Protein AF-A0A6A4GLS2-F1 (afdb_monomer_lite)

Foldseek 3Di:
DQQPDPLAQFDDDPPDPGHQAWDDDFPFIDGGGDPSHDPVSVVVVVVVVVVVPPPDDDLVQLVCCQVQCDNDPPDDHDDPVDDRDHAQAFDDGPNDTDHHPHDRCVSCVVVVVVVVVVLVVCCVVDVPCVVVCVVPVDDPDPDPDDDPDPVVPDPVQSVPDDPVPPDRDPVVVPDDDPDDPDPPDDPPDDD

pLDDT: mean 70.7, std 22.9, range [24.56, 96.69]

Radius of gyration: 25.76 Å; chains: 1; bounding box: 64×42×75 Å

Organism: NCBI:txid1447944

Secondary structure (DSSP, 8-state):
--TT-TT---B--TT-SS-B-EEEETTEEEE---TT--HHHHHHHHHHHHHHTS-SS-HHHHHHHHHH--SSTTSPPPPTTS--PPTT--EEETTEEE-TT--SSTTTHHHHHHHHHHHHHHHHHS--HHHHHHHS--------S---S-GGGS-HHHHH--GGG----HHHHS-----------------

Sequence (191 aa):
MLRSSPKLHGFDIPGVPEKVIASLFADDTSVYLSEQDKYTDLTDVLETWCKASMPLGEKEYRDRLVLTRKLNPDDEPIPMTIQINPDGTTTRILGARIGNNADAVEPWLPIIERIETILEQCTDQYPTMEYLTTANGMPTINTTGNKTDQESRVNTFIQTWRPRTHKLPPKLSNSKCLYGITLVQTLLNGR

Structure (mmCIF, N/CA/C/O backbone):
data_AF-A0A6A4GLS2-F1
#
_entry.id   AF-A0A6A4GLS2-F1
#
loop_
_atom_site.group_PDB
_atom_site.id
_atom_site.type_symbol
_atom_site.label_atom_id
_atom_site.label_alt_id
_atom_site.label_comp_id
_atom_site.label_asym_id
_atom_site.label_entity_id
_atom_site.label_seq_id
_atom_site.pdbx_PDB_ins_code
_atom_site.Cartn_x
_atom_site.Cartn_y
_atom_site.Cartn_z
_atom_site.occupancy
_atom_site.B_iso_or_equiv
_atom_site.auth_seq_id
_atom_site.auth_comp_id
_atom_site.auth_asym_id
_atom_site.auth_atom_id
_atom_site.pdbx_PDB_model_num
ATOM 1 N N . MET A 1 1 ? -13.896 -5.072 -1.668 1.00 78.38 1 MET A N 1
ATOM 2 C CA . MET A 1 1 ? -14.318 -3.691 -2.000 1.00 78.38 1 MET A CA 1
ATOM 3 C C . MET A 1 1 ? -14.589 -3.520 -3.491 1.00 78.38 1 MET A C 1
ATOM 5 O O . MET A 1 1 ? -15.751 -3.383 -3.829 1.00 78.38 1 MET A O 1
ATOM 9 N N . LEU A 1 2 ? -13.591 -3.634 -4.382 1.00 84.44 2 LEU A N 1
ATOM 10 C CA . LEU A 1 2 ? -13.807 -3.540 -5.842 1.00 84.44 2 LEU A CA 1
ATOM 11 C C . LEU A 1 2 ? -14.730 -4.645 -6.390 1.00 84.44 2 LEU A C 1
ATOM 13 O O . LEU A 1 2 ? -15.773 -4.346 -6.955 1.00 84.44 2 LEU A O 1
ATOM 17 N N . ARG A 1 3 ? -14.406 -5.924 -6.139 1.00 85.38 3 ARG A N 1
ATOM 18 C CA . ARG A 1 3 ? -15.200 -7.081 -6.616 1.00 85.38 3 ARG A CA 1
ATOM 19 C C . ARG A 1 3 ? -16.617 -7.164 -6.030 1.00 85.38 3 ARG A C 1
ATOM 21 O O . ARG A 1 3 ? -17.504 -7.761 -6.626 1.00 85.38 3 ARG A O 1
ATOM 28 N N . SER A 1 4 ? -16.813 -6.559 -4.862 1.00 85.38 4 SER A N 1
ATOM 29 C CA . SER A 1 4 ? -18.083 -6.536 -4.126 1.00 85.38 4 SER A CA 1
ATOM 30 C C . SER A 1 4 ? -18.888 -5.260 -4.384 1.00 85.38 4 SER A C 1
ATOM 32 O O . SER A 1 4 ? -19.958 -5.102 -3.805 1.00 85.38 4 SER A O 1
ATOM 34 N N . SER A 1 5 ? -18.369 -4.327 -5.191 1.00 87.06 5 SER A N 1
ATOM 35 C CA . SER A 1 5 ? -19.063 -3.077 -5.481 1.00 87.06 5 SER A CA 1
ATOM 36 C C . SER A 1 5 ? -20.291 -3.370 -6.349 1.00 87.06 5 SER A C 1
ATOM 38 O O . SER A 1 5 ? -20.134 -3.933 -7.435 1.00 87.06 5 SER A O 1
ATOM 40 N N . PRO A 1 6 ? -21.507 -2.983 -5.924 1.00 88.38 6 PRO A N 1
ATOM 41 C CA . PRO A 1 6 ? -22.705 -3.148 -6.745 1.00 88.38 6 PRO A CA 1
ATOM 42 C C . PRO A 1 6 ? -22.720 -2.189 -7.943 1.00 88.38 6 PRO A C 1
ATOM 44 O O . PRO A 1 6 ? -23.490 -2.388 -8.872 1.00 88.38 6 PRO A O 1
ATOM 47 N N . LYS A 1 7 ? -21.871 -1.152 -7.922 1.00 89.62 7 LYS A N 1
ATOM 48 C CA . LYS A 1 7 ? -21.748 -0.156 -8.991 1.00 89.62 7 LYS A CA 1
ATOM 49 C C . LYS A 1 7 ? -20.838 -0.607 -10.140 1.00 89.62 7 LYS A C 1
ATOM 51 O O . LYS A 1 7 ? -20.812 0.063 -11.163 1.00 89.62 7 LYS A O 1
ATOM 56 N N . LEU A 1 8 ? -20.068 -1.686 -9.947 1.00 92.00 8 LEU A N 1
ATOM 57 C CA . LEU A 1 8 ? -19.117 -2.203 -10.932 1.00 92.00 8 LEU A CA 1
ATOM 58 C C . LEU A 1 8 ? -19.547 -3.594 -11.421 1.00 92.00 8 LEU A C 1
ATOM 60 O O . LEU A 1 8 ? -19.671 -4.549 -10.640 1.00 92.00 8 LEU A O 1
ATOM 64 N N . HIS A 1 9 ? -19.750 -3.701 -12.726 1.00 90.12 9 HIS A N 1
ATOM 65 C CA . HIS A 1 9 ? -20.159 -4.907 -13.433 1.00 90.12 9 HIS A CA 1
ATOM 66 C C . HIS A 1 9 ? -18.941 -5.735 -13.849 1.00 90.12 9 HIS A C 1
ATOM 68 O O . HIS A 1 9 ? -18.920 -6.929 -13.577 1.00 90.12 9 HIS A O 1
ATOM 74 N N . GLY A 1 10 ? -17.893 -5.117 -14.401 1.00 90.38 10 GLY A N 1
ATOM 75 C CA . GLY A 1 10 ? -16.727 -5.841 -14.921 1.00 90.38 10 GLY A CA 1
ATOM 76 C C . GLY A 1 10 ? -17.077 -6.765 -16.093 1.00 90.38 10 GLY A C 1
ATOM 77 O O . GLY A 1 10 ? -18.101 -6.588 -16.744 1.00 90.38 10 GLY A O 1
ATOM 78 N N . PHE A 1 11 ? -16.227 -7.753 -16.385 1.00 90.62 11 PHE A N 1
ATOM 79 C CA . PHE A 1 11 ? -16.474 -8.696 -17.483 1.00 90.62 11 PHE A CA 1
ATOM 80 C C . PHE A 1 11 ? -17.061 -10.024 -17.013 1.00 90.62 11 PHE A C 1
ATOM 82 O O . PHE A 1 11 ? -16.510 -10.673 -16.121 1.00 90.62 11 PHE A O 1
ATOM 89 N N . ASP A 1 12 ? -18.098 -10.474 -17.717 1.00 89.31 12 ASP A N 1
ATOM 90 C CA . ASP A 1 12 ? -18.581 -11.851 -17.664 1.00 89.31 12 ASP A CA 1
ATOM 91 C C . ASP A 1 12 ? -17.876 -12.685 -18.737 1.00 89.31 12 ASP A C 1
ATOM 93 O O . ASP A 1 12 ? -18.017 -12.450 -19.939 1.00 89.31 12 ASP A O 1
ATOM 97 N N . ILE A 1 13 ? -17.092 -13.669 -18.295 1.00 88.06 13 ILE A N 1
ATOM 98 C CA . ILE 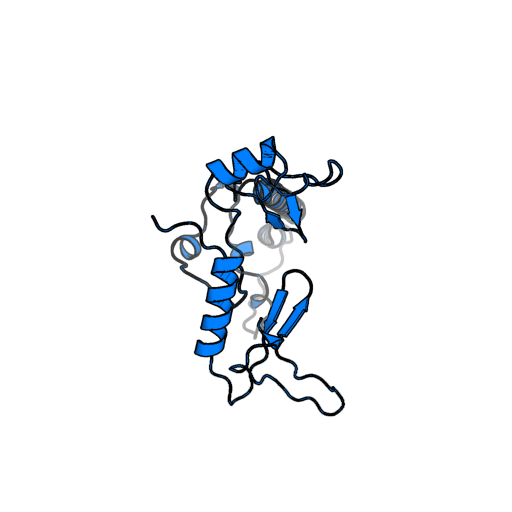A 1 13 ? -16.359 -14.576 -19.181 1.00 88.06 13 ILE A CA 1
ATOM 99 C C . ILE A 1 13 ? -17.058 -15.940 -19.155 1.00 88.06 13 ILE A C 1
ATOM 101 O O . ILE A 1 13 ? -17.155 -16.546 -18.085 1.00 88.06 13 ILE A O 1
ATOM 105 N N . PRO A 1 14 ? -17.519 -16.473 -20.303 1.00 92.62 14 PRO A N 1
ATOM 106 C CA . PRO A 1 14 ? -18.139 -17.791 -20.355 1.00 92.62 14 PRO A CA 1
ATOM 107 C C . PRO A 1 14 ? -17.245 -18.877 -19.741 1.00 92.62 14 PRO A C 1
ATOM 109 O O . PRO A 1 14 ? -16.075 -19.008 -20.094 1.00 92.62 14 PRO A O 1
ATOM 112 N N . GLY A 1 15 ? -17.806 -19.669 -18.824 1.00 90.69 15 GLY A N 1
ATOM 113 C CA . GLY A 1 15 ? -17.081 -20.726 -18.110 1.00 90.69 15 GLY A CA 1
ATOM 114 C C . GLY A 1 15 ? -16.340 -20.264 -16.851 1.00 90.69 15 GLY A C 1
ATOM 115 O O . GLY A 1 15 ? -15.846 -21.112 -16.109 1.00 90.69 15 GLY A O 1
ATOM 116 N N . VAL A 1 16 ? -16.306 -18.959 -16.563 1.00 87.44 16 VAL A N 1
ATOM 117 C CA . VAL A 1 16 ? -15.823 -18.420 -15.287 1.00 87.44 16 VAL A CA 1
ATOM 118 C C . VAL A 1 16 ? -17.040 -18.046 -14.432 1.00 87.44 16 VAL A C 1
ATOM 120 O O . VAL A 1 16 ? -17.859 -17.243 -14.868 1.00 87.44 16 VAL A O 1
ATOM 123 N N . PRO A 1 17 ? -17.203 -18.626 -13.229 1.00 83.56 17 PRO A N 1
ATOM 124 C CA . PRO A 1 17 ? -18.396 -18.403 -12.409 1.00 83.56 17 PRO A CA 1
ATOM 125 C C . PRO A 1 17 ? -18.450 -17.006 -11.777 1.00 83.56 17 PRO A C 1
ATOM 127 O O . PRO A 1 17 ? -19.519 -16.555 -11.376 1.00 83.56 17 PRO A O 1
ATOM 130 N N . GLU A 1 18 ? -17.307 -16.328 -11.667 1.00 85.44 18 GLU A N 1
ATOM 131 C CA . GLU A 1 18 ? -17.204 -14.993 -11.088 1.00 85.44 18 GLU A CA 1
ATOM 132 C C . GLU A 1 18 ? -16.876 -13.950 -12.154 1.00 85.44 18 GLU A C 1
ATOM 134 O O . GLU A 1 18 ? -15.972 -14.134 -12.972 1.00 85.44 18 GLU A O 1
ATOM 139 N N . LYS A 1 19 ? -17.557 -12.806 -12.071 1.00 87.44 19 LYS A N 1
ATOM 140 C CA . LYS A 1 19 ? -17.236 -11.617 -12.858 1.00 87.44 19 LYS A CA 1
ATOM 141 C C . LYS A 1 19 ? -15.806 -11.138 -12.599 1.00 87.44 19 LYS A C 1
ATOM 143 O O . LYS A 1 19 ? -15.354 -11.014 -11.454 1.00 87.44 19 LYS A O 1
ATOM 148 N N . VAL A 1 20 ? -15.095 -10.800 -13.669 1.00 89.06 20 VAL A N 1
ATOM 149 C CA . VAL A 1 20 ? -13.730 -10.277 -13.604 1.00 89.06 20 VAL A CA 1
ATOM 150 C C . VAL A 1 20 ? -13.783 -8.757 -13.512 1.00 89.06 20 VAL A C 1
ATOM 152 O O . VAL A 1 20 ? -13.995 -8.067 -14.503 1.00 89.06 20 VAL A O 1
ATOM 155 N N . ILE A 1 21 ? -13.580 -8.234 -12.301 1.00 90.19 21 ILE A N 1
ATOM 156 C CA . ILE A 1 21 ? -13.533 -6.783 -12.036 1.00 90.19 21 ILE A CA 1
ATOM 157 C C . ILE A 1 21 ? -12.101 -6.301 -11.816 1.00 90.19 21 ILE A C 1
ATOM 159 O O . ILE A 1 21 ? -11.729 -5.224 -12.265 1.00 90.19 21 ILE A O 1
ATOM 163 N N . ALA A 1 22 ? -11.280 -7.071 -11.104 1.00 90.69 22 ALA A N 1
ATOM 164 C CA . ALA A 1 22 ? -9.910 -6.673 -10.804 1.00 90.69 22 ALA A CA 1
ATOM 165 C C . ALA A 1 22 ? -8.983 -7.884 -10.761 1.00 90.69 22 ALA A C 1
ATOM 167 O O . ALA A 1 22 ? -9.327 -8.895 -10.143 1.00 90.69 22 ALA A O 1
ATOM 168 N N . SER A 1 23 ? -7.803 -7.761 -11.358 1.00 86.25 23 SER A N 1
ATOM 169 C CA . SER A 1 23 ? -6.692 -8.700 -11.210 1.00 86.25 23 SER A CA 1
ATOM 170 C C . SER A 1 23 ? -5.592 -8.022 -10.407 1.00 86.25 23 SER A C 1
ATOM 172 O O . SER A 1 23 ? -5.186 -6.909 -10.738 1.00 86.25 23 SER A O 1
ATOM 174 N N . LEU A 1 24 ? -5.154 -8.677 -9.334 1.00 84.75 24 LEU A N 1
ATOM 175 C CA . LEU A 1 24 ? -4.065 -8.199 -8.495 1.00 84.75 24 LEU A CA 1
ATOM 176 C C . LEU A 1 24 ? -2.871 -9.115 -8.721 1.00 84.75 24 LEU A C 1
ATOM 178 O O . LEU A 1 24 ? -2.976 -10.326 -8.514 1.00 84.75 24 LEU A O 1
ATOM 182 N N . PHE A 1 25 ? -1.752 -8.538 -9.135 1.00 79.88 25 PHE A N 1
ATOM 183 C CA . PHE A 1 25 ? -0.486 -9.236 -9.246 1.00 79.88 25 PHE A CA 1
ATOM 184 C C . PHE A 1 25 ? 0.593 -8.403 -8.564 1.00 79.88 25 PHE A C 1
ATOM 186 O O . PHE A 1 25 ? 0.964 -7.348 -9.059 1.00 79.88 25 PHE A O 1
ATOM 193 N N . ALA A 1 26 ? 1.092 -8.891 -7.426 1.00 78.75 26 ALA A N 1
ATOM 194 C CA . ALA A 1 26 ? 2.031 -8.151 -6.585 1.00 78.75 26 ALA A CA 1
ATOM 195 C C . ALA A 1 26 ? 1.483 -6.754 -6.208 1.00 78.75 26 ALA A C 1
ATOM 197 O O . ALA A 1 26 ? 0.462 -6.671 -5.524 1.00 78.75 26 ALA A O 1
ATOM 198 N N . ASP A 1 27 ? 2.168 -5.689 -6.616 1.00 74.31 27 ASP A N 1
ATOM 199 C CA . ASP A 1 27 ? 1.792 -4.283 -6.452 1.00 74.31 27 ASP A CA 1
ATOM 200 C C . ASP A 1 27 ? 0.904 -3.749 -7.588 1.00 74.31 27 ASP A C 1
ATOM 202 O O . ASP A 1 27 ? 0.202 -2.751 -7.408 1.00 74.31 27 ASP A O 1
ATOM 206 N N . ASP A 1 28 ? 0.853 -4.445 -8.723 1.00 77.62 28 ASP A N 1
ATOM 207 C CA . ASP A 1 28 ? 0.034 -4.056 -9.860 1.00 77.62 28 ASP A CA 1
ATOM 208 C C . ASP A 1 28 ? -1.418 -4.507 -9.674 1.00 77.62 28 ASP A C 1
ATOM 210 O O . ASP A 1 28 ? -1.740 -5.686 -9.495 1.00 77.62 28 ASP A O 1
ATOM 214 N N . THR A 1 29 ? -2.337 -3.548 -9.773 1.00 84.88 29 THR A N 1
ATOM 215 C CA . THR A 1 29 ? -3.775 -3.820 -9.830 1.00 84.88 29 THR A CA 1
ATOM 216 C C . THR A 1 29 ? -4.319 -3.380 -11.179 1.00 84.88 29 THR A C 1
ATOM 218 O O . THR A 1 29 ? -4.336 -2.196 -11.504 1.00 84.88 29 THR A O 1
ATOM 221 N N . SER A 1 30 ? -4.806 -4.341 -11.959 1.00 89.88 30 SER A N 1
ATOM 222 C CA . SER A 1 30 ? -5.562 -4.083 -13.185 1.00 89.88 30 SER A CA 1
ATOM 223 C C . SER A 1 30 ? -7.054 -4.126 -12.880 1.00 89.88 30 SER A C 1
ATOM 225 O O . SER A 1 30 ? -7.532 -5.095 -12.290 1.00 89.88 30 SER A O 1
ATOM 227 N N . VAL A 1 31 ? -7.795 -3.097 -13.289 1.00 91.88 31 VAL A N 1
ATOM 228 C CA . VAL A 1 31 ? -9.259 -3.049 -13.176 1.00 91.88 31 VAL A CA 1
ATOM 229 C C . VAL A 1 31 ? -9.868 -3.179 -14.564 1.00 91.88 31 VAL A C 1
ATOM 231 O O . VAL A 1 31 ? -9.440 -2.515 -15.505 1.00 91.88 31 VAL A O 1
ATOM 234 N N . TYR A 1 32 ? -10.875 -4.032 -14.674 1.00 91.75 32 TYR A N 1
ATOM 235 C CA . TYR A 1 32 ? -11.607 -4.300 -15.897 1.00 91.75 32 TYR A CA 1
ATOM 236 C C . TYR A 1 32 ? -13.006 -3.703 -15.776 1.00 91.75 32 TYR A C 1
ATOM 238 O O . TYR A 1 32 ? -13.741 -4.027 -14.844 1.00 91.75 32 TYR A O 1
ATOM 246 N N . LEU A 1 33 ? -13.348 -2.815 -16.706 1.00 92.06 33 LEU A N 1
ATOM 247 C CA . LEU A 1 33 ? -14.628 -2.118 -16.750 1.00 92.06 33 LEU A CA 1
ATOM 248 C C . LEU A 1 33 ? -15.410 -2.579 -17.978 1.00 92.06 33 LEU A C 1
ATOM 250 O O . LEU A 1 33 ? -14.856 -2.643 -19.077 1.00 92.06 33 LEU A O 1
ATOM 254 N N . SER A 1 34 ? -16.688 -2.886 -17.780 1.00 93.31 34 SER A N 1
ATOM 255 C CA . SER A 1 34 ? -17.637 -3.066 -18.879 1.00 93.31 34 SER A CA 1
ATOM 256 C C . SER A 1 34 ? -17.997 -1.723 -19.515 1.00 93.31 34 SER A C 1
ATOM 258 O O . SER A 1 34 ? -17.712 -0.657 -18.969 1.00 93.31 34 SER A O 1
ATOM 260 N N . GLU A 1 35 ? -18.691 -1.762 -20.650 1.00 92.69 35 GLU A N 1
ATOM 261 C CA . GLU A 1 35 ? -19.252 -0.554 -21.267 1.00 92.69 35 GLU A CA 1
ATOM 262 C C . GLU A 1 35 ? -20.343 0.112 -20.402 1.00 92.69 35 GLU A C 1
ATOM 264 O O . GLU A 1 35 ? -20.610 1.303 -20.555 1.00 92.69 35 GLU A O 1
ATOM 269 N N . GLN A 1 36 ? -20.971 -0.639 -19.489 1.00 91.06 36 GLN A N 1
ATOM 270 C CA . GLN A 1 36 ? -21.973 -0.129 -18.550 1.00 91.06 36 GLN A CA 1
ATOM 271 C C . GLN A 1 36 ? -21.343 0.548 -17.328 1.00 91.06 36 GLN A C 1
ATOM 273 O O . GLN A 1 36 ? -22.027 1.281 -16.607 1.00 91.06 36 GLN A O 1
ATOM 278 N N . ASP A 1 37 ? -20.056 0.307 -17.077 1.00 93.00 37 ASP A N 1
ATOM 279 C CA . ASP A 1 37 ? -19.369 0.844 -15.915 1.00 93.00 37 ASP A CA 1
ATOM 280 C C . ASP A 1 37 ? -18.942 2.290 -16.131 1.00 93.00 37 ASP A C 1
ATOM 282 O O . ASP A 1 37 ? -18.407 2.686 -17.168 1.00 93.00 37 ASP A O 1
ATOM 286 N N . LYS A 1 38 ? -19.137 3.100 -15.091 1.00 94.25 38 LYS A N 1
ATOM 287 C CA . LYS A 1 38 ? -18.694 4.489 -15.085 1.00 94.25 38 LYS A CA 1
ATOM 288 C C . LYS A 1 38 ? -17.354 4.593 -14.391 1.00 94.25 38 LYS A C 1
ATOM 290 O O . LYS A 1 38 ? -17.176 4.131 -13.265 1.00 94.25 38 LYS A O 1
ATOM 295 N N . TYR A 1 39 ? -16.440 5.315 -15.025 1.00 93.25 39 TYR A N 1
ATOM 296 C CA . TYR A 1 39 ? -15.146 5.626 -14.430 1.00 93.25 39 TYR A CA 1
ATOM 297 C C . TYR A 1 39 ? -15.278 6.332 -13.069 1.00 93.25 39 TYR A C 1
ATOM 299 O O . TYR A 1 39 ? -14.515 6.045 -12.153 1.00 93.25 39 TYR A O 1
ATOM 307 N N . THR A 1 40 ? -16.292 7.187 -12.903 1.00 95.75 40 THR A N 1
ATOM 308 C CA . THR A 1 40 ? -16.559 7.890 -11.638 1.00 95.75 40 THR A CA 1
ATOM 309 C C . THR A 1 40 ? -16.884 6.938 -10.487 1.00 95.75 40 THR A C 1
ATOM 311 O O . THR A 1 40 ? -16.417 7.132 -9.369 1.00 95.75 40 THR A O 1
ATOM 314 N N . ASP A 1 41 ? -17.642 5.872 -10.754 1.00 94.25 41 ASP A N 1
ATOM 315 C CA . ASP A 1 41 ? -17.978 4.884 -9.729 1.00 94.25 41 ASP A CA 1
ATOM 316 C C . ASP A 1 41 ? -16.747 4.065 -9.315 1.00 94.25 41 ASP A C 1
ATOM 318 O O . ASP A 1 41 ? -16.618 3.692 -8.148 1.00 94.25 41 ASP A O 1
ATOM 322 N N . LEU A 1 42 ? -15.812 3.825 -10.242 1.00 92.19 42 LEU A N 1
ATOM 323 C CA . LEU A 1 42 ? -14.515 3.240 -9.910 1.00 92.19 42 LEU A CA 1
ATOM 324 C C . LEU A 1 42 ? -13.706 4.179 -9.008 1.00 92.19 42 LEU A C 1
ATOM 326 O O . LEU A 1 42 ? -13.205 3.739 -7.972 1.00 92.19 42 LEU A O 1
ATOM 330 N N . THR A 1 43 ? -13.582 5.456 -9.374 1.00 93.12 43 THR A N 1
ATOM 331 C CA . THR A 1 43 ? -12.807 6.422 -8.584 1.00 93.12 43 THR A CA 1
ATOM 332 C C . THR A 1 43 ? -13.372 6.607 -7.180 1.00 93.12 43 THR A C 1
ATOM 334 O O . THR A 1 43 ? -12.588 6.626 -6.241 1.00 93.12 43 THR A O 1
ATOM 337 N N . ASP A 1 44 ? -14.695 6.617 -6.992 1.00 92.94 44 ASP A N 1
ATOM 338 C CA . ASP A 1 44 ? -15.318 6.704 -5.660 1.00 92.94 44 ASP A CA 1
ATOM 339 C C . ASP A 1 44 ? -14.902 5.540 -4.744 1.00 92.94 44 ASP A C 1
ATOM 341 O O . ASP A 1 44 ? -14.602 5.711 -3.553 1.00 92.94 44 ASP A O 1
ATOM 345 N N . VAL A 1 45 ? -14.888 4.325 -5.305 1.00 91.25 45 VAL A N 1
ATOM 346 C CA . VAL A 1 45 ? -14.470 3.119 -4.583 1.00 91.25 45 VAL A CA 1
ATOM 347 C C . VAL A 1 45 ? -12.985 3.210 -4.248 1.00 91.25 45 VAL A C 1
ATOM 349 O O . VAL A 1 45 ? -12.604 2.937 -3.109 1.00 91.25 45 VAL A O 1
ATOM 352 N N . LEU A 1 46 ? -12.149 3.621 -5.204 1.00 90.19 46 LEU A N 1
ATOM 353 C CA . LEU A 1 46 ? -10.715 3.776 -4.975 1.00 90.19 46 LEU A CA 1
ATOM 354 C C . LEU A 1 46 ? -10.436 4.851 -3.926 1.00 90.19 46 LEU A C 1
ATOM 356 O O . LEU A 1 46 ? -9.717 4.570 -2.982 1.00 90.19 46 LEU A O 1
ATOM 360 N N . GLU A 1 47 ? -11.058 6.026 -3.991 1.00 88.25 47 GLU A N 1
ATOM 361 C CA . GLU A 1 47 ? -10.874 7.087 -2.996 1.00 88.25 47 GLU A CA 1
ATOM 362 C C . GLU A 1 47 ? -11.245 6.644 -1.580 1.00 88.25 47 GLU A C 1
ATOM 364 O O . GLU A 1 47 ? -10.554 6.975 -0.615 1.00 88.25 47 GLU A O 1
ATOM 369 N N . THR A 1 48 ? -12.333 5.887 -1.444 1.00 87.06 48 THR A N 1
ATOM 370 C CA . THR A 1 48 ? -12.745 5.328 -0.152 1.00 87.06 48 THR A CA 1
ATOM 371 C C . THR A 1 48 ? -11.690 4.360 0.379 1.00 87.06 48 THR A C 1
ATOM 373 O O . THR A 1 48 ? -11.339 4.405 1.558 1.00 87.06 48 THR A O 1
ATOM 376 N N . TRP A 1 49 ? -11.148 3.515 -0.497 1.00 84.88 49 TRP A N 1
ATOM 377 C CA . TRP A 1 49 ? -10.093 2.576 -0.141 1.00 84.88 49 TRP A CA 1
ATOM 378 C C . TRP A 1 49 ? -8.805 3.312 0.232 1.00 84.88 49 TRP A C 1
ATOM 380 O O . TRP A 1 49 ? -8.240 3.036 1.282 1.00 84.88 49 TRP A O 1
ATOM 390 N N . CYS A 1 50 ? -8.417 4.316 -0.554 1.00 81.88 50 CYS A N 1
ATOM 391 C CA . CYS A 1 50 ? -7.257 5.166 -0.319 1.00 81.88 50 CYS A CA 1
ATOM 392 C C . CYS A 1 50 ? -7.311 5.843 1.049 1.00 81.88 50 CYS A C 1
A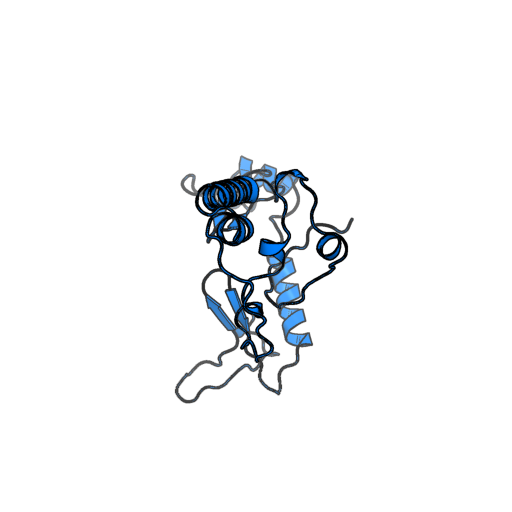TOM 394 O O . CYS A 1 50 ? -6.305 5.886 1.749 1.00 81.88 50 CYS A O 1
ATOM 396 N N . LYS A 1 51 ? -8.483 6.355 1.443 1.00 81.06 51 LYS A N 1
ATOM 397 C CA . LYS A 1 51 ? -8.698 6.953 2.769 1.00 81.06 51 LYS A CA 1
ATOM 398 C C . LYS A 1 51 ? -8.532 5.921 3.885 1.00 81.06 51 LYS A C 1
ATOM 400 O O . LYS A 1 51 ? -7.938 6.232 4.910 1.00 81.06 51 LYS A O 1
ATOM 405 N N . ALA A 1 52 ? -9.022 4.698 3.682 1.00 76.31 52 ALA A N 1
ATOM 406 C CA . ALA A 1 52 ? -8.867 3.609 4.644 1.00 76.31 52 ALA A CA 1
ATOM 407 C C . ALA A 1 52 ? -7.432 3.051 4.703 1.00 76.31 52 ALA A C 1
ATOM 409 O O . ALA A 1 52 ? -7.024 2.529 5.736 1.00 76.31 52 ALA A O 1
ATOM 410 N N . SER A 1 53 ? -6.668 3.159 3.613 1.00 71.44 53 SER A N 1
ATOM 411 C CA . SER A 1 53 ? -5.284 2.690 3.506 1.00 71.44 53 SER A CA 1
ATOM 412 C C . SER A 1 53 ? -4.244 3.763 3.843 1.00 71.44 53 SER A C 1
ATOM 414 O O . SER A 1 53 ? -3.050 3.527 3.655 1.00 71.44 53 SER A O 1
ATOM 416 N N . MET A 1 54 ? -4.667 4.951 4.292 1.00 68.06 54 MET A N 1
ATOM 417 C CA . MET A 1 54 ? -3.750 5.990 4.759 1.00 68.06 54 MET A CA 1
ATOM 418 C C . MET A 1 54 ? -2.927 5.494 5.962 1.00 68.06 54 MET A C 1
ATOM 420 O O . MET A 1 54 ? -3.404 4.659 6.735 1.00 68.06 54 MET A O 1
ATOM 424 N N . PRO A 1 55 ? -1.687 5.993 6.126 1.00 65.31 55 PRO A N 1
ATOM 425 C CA . PRO A 1 55 ? -0.794 5.579 7.203 1.00 65.31 55 PRO A CA 1
ATOM 426 C C . PRO A 1 55 ? -1.446 5.686 8.585 1.00 65.31 55 PRO A C 1
ATOM 428 O O . PRO A 1 55 ? -2.287 6.552 8.819 1.00 65.31 55 PRO A O 1
ATOM 431 N N . LEU A 1 56 ? -1.039 4.786 9.489 1.00 68.25 56 LEU A N 1
ATOM 432 C CA . LEU A 1 56 ? -1.579 4.608 10.843 1.00 68.25 56 LEU A CA 1
ATOM 433 C C . LEU A 1 56 ? -1.692 5.947 11.597 1.00 68.25 56 LEU A C 1
ATOM 435 O O . LEU A 1 56 ? -0.724 6.398 12.201 1.00 68.25 56 LEU A O 1
ATOM 439 N N . GLY A 1 57 ? -2.878 6.557 11.571 1.00 77.75 57 GLY A N 1
ATOM 440 C CA . GLY A 1 57 ? -3.325 7.634 12.462 1.00 77.75 57 GLY A CA 1
ATOM 441 C C . GLY A 1 57 ? -2.380 8.828 12.654 1.00 77.75 57 GLY A C 1
ATOM 442 O O . GLY A 1 57 ? -1.551 9.163 11.811 1.00 77.75 57 GLY A O 1
ATOM 443 N N . GLU A 1 58 ? -2.535 9.500 13.792 1.00 87.75 58 GLU A N 1
ATOM 444 C CA . GLU A 1 58 ? -1.655 10.581 14.249 1.00 87.75 58 GLU A CA 1
ATOM 445 C C . GLU A 1 58 ? -0.352 10.025 14.848 1.00 87.75 58 GLU A C 1
ATOM 447 O O . GLU A 1 58 ? -0.250 8.835 15.168 1.00 87.75 58 GLU A O 1
ATOM 452 N N . LYS A 1 59 ? 0.667 10.878 15.007 1.00 89.88 59 LYS A N 1
ATOM 453 C CA . LYS A 1 59 ? 1.984 10.456 15.510 1.00 89.88 59 LYS A CA 1
ATOM 454 C C . LYS A 1 59 ? 1.879 9.849 16.911 1.00 89.88 59 LYS A C 1
ATOM 456 O O . LYS A 1 59 ? 2.493 8.825 17.188 1.00 89.88 59 LYS A O 1
ATOM 461 N N . GLU A 1 60 ? 1.039 10.426 17.756 1.00 91.00 60 GLU A N 1
ATOM 462 C CA . GLU A 1 60 ? 0.774 10.007 19.129 1.00 91.00 60 GLU A CA 1
ATOM 463 C C . GLU A 1 60 ? 0.220 8.578 19.177 1.00 91.00 60 GLU A C 1
ATOM 465 O O . GLU A 1 60 ? 0.613 7.772 20.023 1.00 91.00 60 GLU A O 1
ATOM 470 N N . TYR A 1 61 ? -0.661 8.235 18.231 1.00 91.94 61 TYR A N 1
ATOM 471 C CA . TYR A 1 61 ? -1.188 6.880 18.104 1.00 91.94 61 TYR A CA 1
ATOM 472 C C . TYR A 1 61 ? -0.081 5.890 17.732 1.00 91.94 61 TYR A C 1
ATOM 474 O O . TYR A 1 61 ? -0.009 4.811 18.324 1.00 91.94 61 TYR A O 1
ATOM 482 N N . ARG A 1 62 ? 0.795 6.251 16.786 1.00 92.12 62 ARG A N 1
ATOM 483 C CA . ARG A 1 62 ? 1.913 5.395 16.359 1.00 92.12 62 ARG A CA 1
ATOM 484 C C . ARG A 1 62 ? 2.947 5.208 17.457 1.00 92.12 62 ARG A C 1
ATOM 486 O O . ARG A 1 62 ? 3.354 4.078 17.703 1.00 92.12 62 ARG A O 1
ATOM 493 N N . ASP A 1 63 ? 3.313 6.278 18.156 1.00 92.75 63 ASP A N 1
ATOM 494 C CA . ASP A 1 63 ? 4.233 6.223 19.293 1.00 92.75 63 ASP A CA 1
ATOM 495 C C . ASP A 1 63 ? 3.668 5.306 20.391 1.00 92.75 63 ASP A C 1
ATOM 497 O O . ASP A 1 63 ? 4.365 4.426 20.902 1.00 92.75 63 ASP A O 1
ATOM 501 N N . ARG A 1 64 ? 2.367 5.442 20.695 1.00 94.75 64 ARG A N 1
ATOM 502 C CA . ARG A 1 64 ? 1.665 4.548 21.623 1.00 94.75 64 ARG A CA 1
ATOM 503 C C . ARG A 1 64 ? 1.686 3.107 21.127 1.00 94.75 64 ARG A C 1
ATOM 505 O O . ARG A 1 64 ? 1.983 2.226 21.920 1.00 94.75 64 ARG A O 1
ATOM 512 N N . LEU A 1 65 ? 1.388 2.856 19.853 1.00 93.94 65 LEU A N 1
ATOM 513 C CA . LEU A 1 65 ? 1.387 1.512 19.271 1.00 93.94 65 LEU A CA 1
ATOM 514 C C . LEU A 1 65 ? 2.775 0.866 19.337 1.00 93.94 65 LEU A C 1
ATOM 516 O O . LEU A 1 65 ? 2.872 -0.312 19.653 1.00 93.94 65 LEU A O 1
ATOM 520 N N . VAL A 1 66 ? 3.849 1.609 19.073 1.00 94.12 66 VAL A N 1
ATOM 521 C CA . VAL A 1 66 ? 5.221 1.092 19.196 1.00 94.12 66 VAL A CA 1
ATOM 522 C C . VAL A 1 66 ? 5.530 0.728 20.650 1.00 94.12 66 VAL A C 1
ATOM 524 O O . VAL A 1 66 ? 6.112 -0.326 20.904 1.00 94.12 66 VAL A O 1
ATOM 527 N N . LEU A 1 67 ? 5.101 1.563 21.600 1.00 94.88 67 LEU A N 1
ATOM 528 C CA . LEU A 1 67 ? 5.347 1.360 23.027 1.00 94.88 67 LEU A CA 1
ATOM 529 C C . LEU A 1 67 ? 4.525 0.208 23.619 1.00 94.88 67 LEU A C 1
ATOM 531 O O . LEU A 1 67 ? 5.061 -0.649 24.316 1.00 94.88 67 LEU A O 1
ATOM 535 N N . THR A 1 68 ? 3.214 0.201 23.379 1.00 95.62 68 THR A N 1
ATOM 536 C CA . THR A 1 68 ? 2.280 -0.757 23.986 1.00 95.62 68 THR A CA 1
ATOM 537 C C . THR A 1 68 ? 2.135 -2.025 23.163 1.00 95.62 68 THR A C 1
ATOM 539 O O . THR A 1 68 ? 1.695 -3.045 23.688 1.00 95.62 68 THR A O 1
ATOM 542 N N . ARG A 1 69 ? 2.473 -1.962 21.869 1.00 95.81 69 ARG A N 1
ATOM 543 C CA . ARG A 1 69 ? 2.196 -2.995 20.867 1.00 95.81 69 ARG A CA 1
ATOM 544 C C . ARG A 1 69 ? 0.712 -3.334 20.755 1.00 95.81 69 ARG A C 1
ATOM 546 O O . ARG A 1 69 ? 0.382 -4.415 20.291 1.00 95.81 69 ARG A O 1
ATOM 553 N N . LYS A 1 70 ? -0.188 -2.430 21.152 1.00 95.12 70 LYS A N 1
ATOM 554 C CA . LYS A 1 70 ? -1.641 -2.635 21.106 1.00 95.12 70 LYS A CA 1
ATOM 555 C C . LYS A 1 70 ? -2.322 -1.648 20.164 1.00 95.12 70 LYS A C 1
ATOM 557 O O . LYS A 1 70 ? -2.045 -0.449 20.221 1.00 95.12 70 LYS A O 1
ATOM 562 N N . LEU A 1 71 ? -3.252 -2.145 19.345 1.00 91.31 71 LEU A N 1
ATOM 563 C CA . LEU A 1 71 ? -4.060 -1.308 18.450 1.00 91.31 71 LEU A CA 1
ATOM 564 C C . LEU A 1 71 ? -5.071 -0.467 19.243 1.00 91.31 71 LEU A C 1
ATOM 566 O O . LEU A 1 71 ? -5.153 0.748 19.036 1.00 91.31 71 LEU A O 1
ATOM 570 N N . ASN A 1 72 ? -5.763 -1.089 20.201 1.00 92.94 72 ASN A N 1
ATOM 571 C CA . ASN A 1 72 ? -6.612 -0.433 21.197 1.00 92.94 72 ASN A CA 1
ATOM 572 C C . ASN A 1 72 ? -6.148 -0.770 22.626 1.00 92.94 72 ASN A C 1
ATOM 574 O O . ASN A 1 72 ? -5.488 -1.786 22.824 1.00 92.94 72 ASN A O 1
ATOM 578 N N . PRO A 1 73 ? -6.475 0.046 23.647 1.00 91.56 73 PRO A N 1
ATOM 579 C CA . PRO A 1 73 ? -6.039 -0.201 25.029 1.00 91.56 73 PRO A CA 1
ATOM 580 C C . PRO A 1 73 ? -6.390 -1.600 25.568 1.00 91.56 73 PRO A C 1
ATOM 582 O O . PRO A 1 73 ? -5.576 -2.216 26.267 1.00 91.56 73 PRO A O 1
ATOM 585 N N . ASP A 1 74 ? -7.561 -2.105 25.177 1.00 94.75 74 ASP A N 1
ATOM 586 C CA . ASP A 1 74 ? -8.127 -3.374 25.643 1.00 94.75 74 ASP A CA 1
ATOM 587 C C . ASP A 1 74 ? -7.698 -4.586 24.800 1.00 94.75 74 ASP A C 1
ATOM 589 O O . ASP A 1 74 ? -7.945 -5.721 25.197 1.00 94.75 74 ASP A O 1
ATOM 593 N N . ASP A 1 75 ? -7.021 -4.369 23.668 1.00 94.62 75 ASP A N 1
ATOM 594 C CA . ASP A 1 75 ? -6.578 -5.461 22.799 1.00 94.62 75 ASP A CA 1
ATOM 595 C C . ASP A 1 75 ? -5.381 -6.211 23.397 1.00 94.62 75 ASP A C 1
ATOM 597 O O . ASP A 1 75 ? -4.590 -5.670 24.184 1.00 94.62 75 ASP A O 1
ATOM 601 N N . GLU A 1 76 ? -5.200 -7.456 22.962 1.00 95.69 76 GLU A N 1
ATOM 602 C CA . GLU A 1 76 ? -3.973 -8.204 23.220 1.00 95.69 76 GLU A CA 1
ATOM 603 C C . GLU A 1 76 ? -2.778 -7.578 22.472 1.00 95.69 76 GLU A C 1
ATOM 605 O O . GLU A 1 76 ? -2.924 -7.135 21.326 1.00 95.69 76 GLU A O 1
ATOM 610 N N . PRO A 1 77 ? -1.578 -7.529 23.083 1.00 96.69 77 PRO A N 1
ATOM 611 C CA . PRO A 1 77 ? -0.389 -7.021 22.412 1.00 96.69 77 PRO A CA 1
ATOM 612 C C . PRO A 1 77 ? -0.020 -7.844 21.171 1.00 96.69 77 PRO A C 1
ATOM 614 O O . PRO A 1 77 ? -0.036 -9.075 21.182 1.00 96.69 77 PRO A O 1
ATOM 617 N N . ILE A 1 78 ? 0.418 -7.159 20.117 1.00 95.19 78 ILE A N 1
ATOM 618 C CA . ILE A 1 78 ? 0.977 -7.763 18.910 1.00 95.19 78 ILE A CA 1
ATOM 619 C C . ILE A 1 78 ? 2.207 -8.603 19.308 1.00 95.19 78 ILE A C 1
ATOM 621 O O . ILE A 1 78 ? 3.152 -8.058 19.901 1.00 95.19 78 ILE A O 1
ATOM 625 N N . PRO A 1 79 ? 2.256 -9.902 18.948 1.00 96.56 79 PRO A N 1
ATOM 626 C CA . PRO A 1 79 ? 3.354 -10.802 19.299 1.00 96.56 79 PRO A CA 1
ATOM 627 C C . PRO A 1 79 ? 4.730 -10.235 18.957 1.00 96.56 79 PRO A C 1
ATOM 629 O O . PRO A 1 79 ? 4.905 -9.643 17.895 1.00 96.56 79 PRO A O 1
ATOM 632 N N . MET A 1 80 ? 5.727 -10.448 19.823 1.00 94.00 80 MET A N 1
ATOM 633 C CA . MET A 1 80 ? 7.095 -9.922 19.640 1.00 94.00 80 MET A CA 1
ATOM 634 C C . MET A 1 80 ? 7.789 -10.412 18.361 1.00 94.00 80 MET A C 1
ATOM 636 O O . MET A 1 80 ? 8.741 -9.789 17.906 1.00 94.00 80 MET A O 1
ATOM 640 N N . THR A 1 81 ? 7.305 -11.502 17.765 1.00 95.62 81 THR A N 1
ATOM 641 C CA . THR A 1 81 ? 7.780 -12.014 16.473 1.00 95.62 81 THR A CA 1
ATOM 642 C C . THR A 1 81 ? 7.438 -11.092 15.302 1.00 95.62 81 THR A C 1
ATOM 644 O O . THR A 1 81 ? 8.079 -11.174 14.258 1.00 95.62 81 THR A O 1
ATOM 647 N N . ILE A 1 82 ? 6.447 -10.210 15.458 1.00 92.94 82 ILE A N 1
ATOM 648 C CA . ILE A 1 82 ? 6.037 -9.244 14.439 1.00 92.94 82 ILE A CA 1
ATOM 649 C C . ILE A 1 82 ? 6.757 -7.920 14.696 1.00 92.94 82 ILE A C 1
ATOM 651 O O . ILE A 1 82 ? 6.580 -7.278 15.735 1.00 92.94 82 ILE A O 1
ATOM 655 N N . GLN A 1 83 ? 7.554 -7.482 13.730 1.00 91.31 83 GLN A N 1
ATOM 656 C CA . GLN A 1 83 ? 8.232 -6.195 13.797 1.00 91.31 83 GLN A CA 1
ATOM 657 C C . GLN A 1 83 ? 7.233 -5.050 13.576 1.00 91.31 83 GLN A C 1
ATOM 659 O O . GLN A 1 83 ? 6.492 -5.043 12.595 1.00 91.31 83 GLN A O 1
ATOM 664 N N . ILE A 1 84 ? 7.234 -4.072 14.486 1.00 91.75 84 ILE A N 1
ATOM 665 C CA . ILE A 1 84 ? 6.510 -2.806 14.329 1.00 91.75 84 ILE A CA 1
ATOM 666 C C . ILE A 1 84 ? 7.562 -1.739 14.056 1.00 91.75 84 ILE A C 1
ATOM 668 O O . ILE A 1 84 ? 8.456 -1.527 14.875 1.00 91.75 84 ILE A O 1
ATOM 672 N N . ASN A 1 85 ? 7.460 -1.092 12.903 1.00 89.94 85 ASN A N 1
ATOM 673 C CA . ASN A 1 85 ? 8.397 -0.059 12.494 1.00 89.94 85 ASN A CA 1
ATOM 674 C C . ASN A 1 85 ? 7.993 1.298 13.084 1.00 89.94 85 ASN A C 1
ATOM 676 O O . ASN A 1 85 ? 6.867 1.738 12.831 1.00 89.94 85 ASN A O 1
ATOM 680 N N . PRO A 1 86 ? 8.876 1.976 13.838 1.00 90.75 86 PRO A N 1
ATOM 681 C CA . PRO A 1 86 ? 8.642 3.355 14.244 1.00 90.75 86 PRO A CA 1
ATOM 682 C C . PRO A 1 86 ? 8.745 4.314 13.049 1.00 90.75 86 PRO A C 1
ATOM 684 O O . PRO A 1 86 ? 9.286 3.974 11.992 1.00 90.75 86 PRO A O 1
ATOM 687 N N . ASP A 1 87 ? 8.254 5.537 13.231 1.00 90.12 87 ASP A N 1
ATOM 688 C CA . ASP A 1 87 ? 8.404 6.608 12.243 1.00 90.12 87 ASP A CA 1
ATOM 689 C C . ASP A 1 87 ? 9.878 6.834 11.869 1.00 90.12 87 ASP A C 1
ATOM 691 O O . ASP A 1 87 ? 10.780 6.705 12.697 1.00 90.12 87 ASP A O 1
ATOM 695 N N . GLY A 1 88 ? 10.118 7.164 10.600 1.00 88.50 88 GLY A N 1
ATOM 696 C CA . GLY A 1 88 ? 11.449 7.326 10.017 1.00 88.50 88 GLY A CA 1
ATOM 697 C C . GLY A 1 88 ? 12.100 6.017 9.569 1.00 88.50 88 GLY A C 1
ATOM 698 O O . GLY A 1 88 ? 13.117 6.054 8.883 1.00 88.50 88 GLY A O 1
ATOM 699 N N . THR A 1 89 ? 11.523 4.856 9.897 1.00 88.12 89 THR A N 1
ATOM 700 C CA . THR A 1 89 ? 12.048 3.555 9.456 1.00 88.12 89 THR A CA 1
ATOM 701 C C . THR A 1 89 ? 11.241 2.980 8.298 1.00 88.12 89 THR A C 1
ATOM 703 O O . THR A 1 89 ? 10.026 3.169 8.210 1.00 88.12 89 THR A O 1
ATOM 706 N N . THR A 1 90 ? 11.914 2.256 7.400 1.00 86.88 90 THR A N 1
ATOM 707 C CA . THR A 1 90 ? 11.280 1.594 6.251 1.00 86.88 90 THR A CA 1
ATOM 708 C C . THR A 1 90 ? 11.407 0.080 6.330 1.00 86.88 90 THR A C 1
ATOM 710 O O . THR A 1 90 ? 12.413 -0.449 6.796 1.00 86.88 90 THR A O 1
ATOM 713 N N . THR A 1 91 ? 10.402 -0.628 5.815 1.00 85.88 91 THR A N 1
ATOM 714 C CA . THR A 1 91 ? 10.501 -2.054 5.472 1.00 85.88 91 THR A CA 1
ATOM 715 C C . THR A 1 91 ? 10.338 -2.228 3.972 1.00 85.88 91 THR A C 1
ATOM 717 O O . THR A 1 91 ? 9.602 -1.490 3.316 1.00 85.88 91 THR A O 1
ATOM 720 N N . ARG A 1 92 ? 11.042 -3.218 3.417 1.00 82.19 92 ARG A N 1
ATOM 721 C CA . ARG A 1 92 ? 10.928 -3.572 2.006 1.00 82.19 92 ARG A CA 1
ATOM 722 C C . ARG A 1 92 ? 9.719 -4.476 1.774 1.00 82.19 92 ARG A C 1
ATOM 724 O O . ARG A 1 92 ? 9.659 -5.567 2.331 1.00 82.19 92 ARG A O 1
ATOM 731 N N . ILE A 1 93 ? 8.805 -4.049 0.910 1.00 79.00 93 ILE A N 1
ATOM 732 C CA . ILE A 1 93 ? 7.645 -4.823 0.462 1.00 79.00 93 ILE A CA 1
ATOM 733 C C . ILE A 1 93 ? 7.651 -4.811 -1.066 1.00 79.00 93 ILE A C 1
ATOM 735 O O . ILE A 1 93 ? 7.601 -3.748 -1.675 1.00 79.00 93 ILE A O 1
ATOM 739 N N . LEU A 1 94 ? 7.791 -5.995 -1.675 1.00 71.31 94 LEU A N 1
ATOM 740 C CA . LEU A 1 94 ? 7.759 -6.209 -3.134 1.00 71.31 94 LEU A CA 1
ATOM 741 C C . LEU A 1 94 ? 8.683 -5.282 -3.953 1.00 71.31 94 LEU A C 1
ATOM 743 O O . LEU A 1 94 ? 8.425 -4.981 -5.106 1.00 71.31 94 LEU A O 1
ATOM 747 N N . GLY A 1 95 ? 9.803 -4.851 -3.365 1.00 71.62 95 GLY A N 1
ATOM 748 C CA . GLY A 1 95 ? 10.783 -3.984 -4.026 1.00 71.62 95 GLY A CA 1
ATOM 749 C C . GLY A 1 95 ? 10.717 -2.522 -3.590 1.00 71.62 95 GLY A C 1
ATOM 750 O O . GLY A 1 95 ? 11.761 -1.873 -3.597 1.00 71.62 95 GLY A O 1
ATOM 751 N N . ALA A 1 96 ? 9.571 -2.053 -3.099 1.00 74.56 96 ALA A N 1
ATOM 752 C CA . ALA A 1 96 ? 9.411 -0.719 -2.532 1.00 74.56 96 ALA A CA 1
ATOM 753 C C . ALA A 1 96 ? 9.836 -0.679 -1.056 1.00 74.56 96 ALA A C 1
ATOM 755 O O . ALA A 1 96 ? 9.669 -1.653 -0.320 1.00 74.56 96 ALA A O 1
ATOM 756 N N . ARG A 1 97 ? 10.385 0.454 -0.608 1.00 80.50 97 ARG A N 1
ATOM 757 C CA . ARG A 1 97 ? 10.593 0.751 0.817 1.00 80.50 97 ARG A CA 1
ATOM 758 C C . ARG A 1 97 ? 9.407 1.572 1.318 1.00 80.50 97 ARG A C 1
ATOM 760 O O . ARG A 1 97 ? 9.130 2.632 0.773 1.00 80.50 97 ARG A O 1
ATOM 767 N N . ILE A 1 98 ? 8.712 1.069 2.335 1.00 83.12 98 ILE A N 1
ATOM 768 C CA . ILE A 1 98 ? 7.490 1.669 2.887 1.00 83.12 98 ILE A CA 1
ATOM 769 C C . ILE A 1 98 ? 7.720 1.980 4.366 1.00 83.12 98 ILE A C 1
ATOM 771 O O . ILE A 1 98 ? 8.210 1.127 5.109 1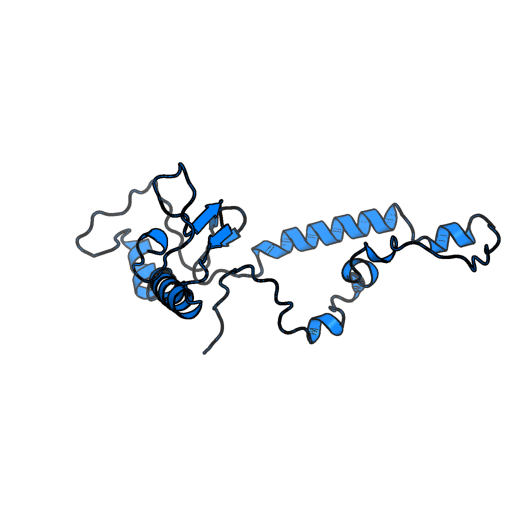.00 83.12 98 ILE A O 1
ATOM 775 N N . GLY A 1 99 ? 7.372 3.194 4.792 1.00 86.19 99 GLY A N 1
ATOM 776 C CA . GLY A 1 99 ? 7.523 3.653 6.171 1.00 86.19 99 GLY A CA 1
ATOM 777 C C . GLY A 1 99 ? 6.840 4.998 6.414 1.00 86.19 99 GLY A C 1
ATOM 778 O O . GLY A 1 99 ? 6.753 5.823 5.506 1.00 86.19 99 GLY A O 1
ATOM 779 N N . ASN A 1 100 ? 6.354 5.225 7.635 1.00 86.50 100 ASN A N 1
ATOM 780 C CA . ASN A 1 100 ? 5.791 6.519 8.033 1.00 86.50 100 ASN A CA 1
ATOM 781 C C . ASN A 1 100 ? 6.915 7.535 8.213 1.00 86.50 100 ASN A C 1
ATOM 783 O O . ASN A 1 100 ? 7.880 7.236 8.912 1.00 86.50 100 ASN A O 1
ATOM 787 N N . ASN A 1 101 ? 6.786 8.731 7.630 1.00 85.00 101 ASN A N 1
ATOM 788 C CA . ASN A 1 101 ? 7.804 9.792 7.714 1.00 85.00 101 ASN A CA 1
ATOM 789 C C . ASN A 1 101 ? 9.220 9.330 7.313 1.00 85.00 101 ASN A C 1
ATOM 791 O O . ASN A 1 101 ? 10.213 9.860 7.805 1.00 85.00 101 ASN A O 1
ATOM 795 N N . ALA A 1 102 ? 9.313 8.315 6.455 1.00 83.69 102 ALA A N 1
ATOM 796 C CA . ALA A 1 102 ? 10.579 7.840 5.930 1.00 83.69 102 ALA A CA 1
ATOM 797 C C . ALA A 1 102 ? 11.078 8.729 4.786 1.00 83.69 102 ALA A C 1
ATOM 799 O O . ALA A 1 102 ? 10.279 9.288 4.030 1.00 83.69 102 ALA A O 1
ATOM 800 N N . ASP A 1 103 ? 12.398 8.816 4.631 1.00 79.12 103 ASP A N 1
ATOM 801 C CA . ASP A 1 103 ? 13.007 9.514 3.504 1.00 79.12 103 ASP A CA 1
ATOM 802 C C . ASP A 1 103 ? 12.695 8.766 2.195 1.00 79.12 103 ASP A C 1
ATOM 804 O O . ASP A 1 103 ? 13.078 7.611 1.996 1.00 79.12 103 ASP A O 1
ATOM 808 N N . ALA A 1 104 ? 11.970 9.433 1.297 1.00 70.88 104 ALA A N 1
ATOM 809 C CA . ALA A 1 104 ? 11.579 8.879 0.006 1.00 70.88 104 ALA A CA 1
ATOM 810 C C . ALA A 1 104 ? 12.754 8.758 -0.983 1.00 70.88 104 ALA A C 1
ATOM 812 O O . ALA A 1 104 ? 12.639 8.040 -1.977 1.00 70.88 104 ALA A O 1
ATOM 813 N N . VAL A 1 105 ? 13.868 9.455 -0.735 1.00 74.88 105 VAL A N 1
ATOM 814 C CA . VAL A 1 105 ? 15.046 9.523 -1.612 1.00 74.88 105 VAL A CA 1
ATOM 815 C C . VAL A 1 105 ? 16.082 8.461 -1.249 1.00 74.88 105 VAL A C 1
ATOM 817 O O . VAL A 1 105 ? 16.665 7.853 -2.147 1.00 74.88 105 VAL A O 1
ATOM 820 N N . GLU A 1 106 ? 16.264 8.175 0.044 1.00 78.50 106 GLU A N 1
ATOM 821 C CA . GLU A 1 106 ? 17.242 7.202 0.565 1.00 78.50 106 GLU A CA 1
ATOM 822 C C . GLU A 1 106 ? 17.246 5.834 -0.167 1.00 78.50 106 GLU A C 1
ATOM 824 O O . GLU A 1 106 ? 18.328 5.326 -0.469 1.00 78.50 106 GLU A O 1
ATOM 829 N N . PRO A 1 107 ? 16.094 5.228 -0.540 1.00 77.50 107 PRO A N 1
ATOM 830 C CA . PRO A 1 107 ? 16.065 3.956 -1.269 1.00 77.50 107 PRO A CA 1
ATOM 831 C C . PRO A 1 107 ? 16.701 4.008 -2.666 1.00 77.50 107 PRO A C 1
ATOM 833 O O . PRO A 1 107 ? 17.174 2.984 -3.161 1.00 77.50 107 PRO A O 1
ATOM 836 N N . TRP A 1 108 ? 16.662 5.173 -3.319 1.00 79.38 108 TRP A N 1
ATOM 837 C CA . TRP A 1 108 ? 17.063 5.343 -4.717 1.00 79.38 108 TRP A CA 1
ATOM 838 C C . TRP A 1 108 ? 18.546 5.645 -4.877 1.00 79.38 108 TRP A C 1
ATOM 840 O O . TRP A 1 108 ? 19.102 5.313 -5.922 1.00 79.38 108 TRP A O 1
ATOM 850 N N . LEU A 1 109 ? 19.194 6.221 -3.860 1.00 82.75 109 LEU A N 1
ATOM 851 C CA . LEU A 1 109 ? 20.602 6.625 -3.936 1.00 82.75 109 LEU A CA 1
ATOM 852 C C . LEU A 1 109 ? 21.530 5.473 -4.364 1.00 82.75 109 LEU A C 1
ATOM 854 O O . LEU A 1 109 ? 22.213 5.639 -5.372 1.00 82.75 109 LEU A O 1
ATOM 858 N N . PRO A 1 110 ? 21.480 4.266 -3.761 1.00 82.75 110 PRO A N 1
ATOM 859 C CA . PRO A 1 110 ? 22.368 3.175 -4.176 1.00 82.75 110 PRO A CA 1
ATOM 860 C C . PRO A 1 110 ? 22.073 2.663 -5.593 1.00 82.75 110 PRO A C 1
ATOM 862 O O . PRO A 1 110 ? 22.942 2.110 -6.266 1.00 82.75 110 PRO A O 1
ATOM 865 N N . ILE A 1 111 ? 20.823 2.803 -6.053 1.00 83.19 111 ILE A N 1
ATOM 866 C CA . ILE A 1 111 ? 20.419 2.412 -7.408 1.00 83.19 111 ILE A CA 1
ATOM 867 C C . ILE A 1 111 ? 20.987 3.413 -8.414 1.00 83.19 111 ILE A C 1
ATOM 869 O O . ILE A 1 111 ? 21.542 2.999 -9.429 1.00 83.19 111 ILE A O 1
ATOM 873 N N . ILE A 1 112 ? 20.876 4.710 -8.118 1.00 86.50 112 ILE A N 1
ATOM 874 C CA . ILE A 1 112 ? 21.431 5.790 -8.937 1.00 86.50 112 ILE A CA 1
ATOM 875 C C . ILE A 1 112 ? 22.955 5.657 -9.015 1.00 86.50 112 ILE A C 1
ATOM 877 O O . ILE A 1 112 ? 23.482 5.599 -10.121 1.00 86.50 112 ILE A O 1
ATOM 881 N N . GLU A 1 113 ? 23.639 5.480 -7.883 1.00 89.00 113 GLU A N 1
ATOM 882 C CA . GLU A 1 113 ? 25.096 5.278 -7.825 1.00 89.00 113 GLU A CA 1
ATOM 883 C C . GLU A 1 113 ? 25.541 4.053 -8.641 1.00 89.00 113 GLU A C 1
ATOM 885 O O . GLU A 1 113 ? 26.548 4.077 -9.353 1.00 89.00 113 GLU A O 1
ATOM 890 N N . ARG A 1 114 ? 24.765 2.962 -8.595 1.00 88.75 114 ARG A N 1
ATOM 891 C CA . ARG A 1 114 ? 25.034 1.771 -9.409 1.00 88.75 114 ARG A CA 1
ATOM 892 C C . ARG A 1 114 ? 24.847 2.039 -10.902 1.00 88.75 114 ARG A C 1
ATOM 894 O O . ARG A 1 114 ? 25.640 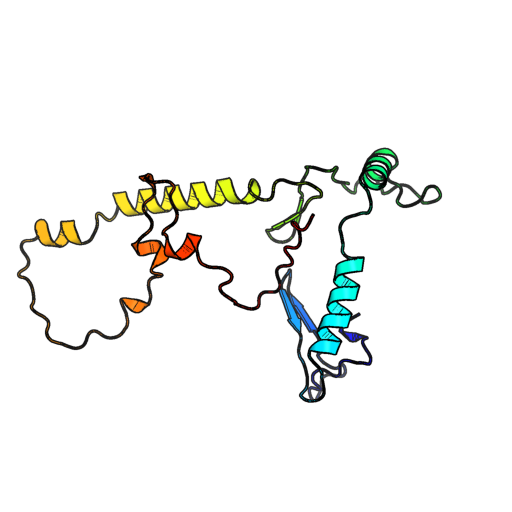1.544 -11.701 1.00 88.75 114 ARG A O 1
ATOM 901 N N . ILE A 1 115 ? 23.802 2.771 -11.285 1.00 88.56 115 ILE A N 1
ATOM 902 C CA . ILE A 1 115 ? 23.562 3.161 -12.682 1.00 88.56 115 ILE A CA 1
ATOM 903 C C . ILE A 1 115 ? 24.704 4.055 -13.173 1.00 88.56 115 ILE A C 1
ATOM 905 O O . ILE A 1 115 ? 25.242 3.801 -14.247 1.00 88.56 115 ILE A O 1
ATOM 909 N N . GLU A 1 116 ? 25.106 5.042 -12.372 1.00 89.38 116 GLU A N 1
ATOM 910 C CA . GLU A 1 116 ? 26.260 5.912 -12.623 1.00 89.38 116 GLU A CA 1
ATOM 911 C C . GLU A 1 116 ? 27.528 5.089 -12.863 1.00 89.38 116 GLU A C 1
ATOM 913 O O . GLU A 1 116 ? 28.140 5.209 -13.922 1.00 89.38 116 GLU A O 1
ATOM 918 N N . THR A 1 117 ? 27.842 4.158 -11.959 1.00 87.62 117 THR A N 1
ATOM 919 C CA . THR A 1 117 ? 29.020 3.281 -12.070 1.00 87.62 117 THR A CA 1
ATOM 920 C C . THR A 1 117 ? 29.011 2.457 -13.363 1.00 87.62 117 THR A C 1
ATOM 922 O O . THR A 1 117 ? 30.033 2.333 -14.036 1.00 87.62 117 THR A O 1
ATOM 925 N N . ILE A 1 118 ? 27.862 1.879 -13.734 1.00 83.56 118 ILE A N 1
ATOM 926 C CA . ILE A 1 118 ? 27.738 1.084 -14.965 1.00 83.56 118 ILE A CA 1
ATOM 927 C C . ILE A 1 118 ? 27.938 1.971 -16.198 1.00 83.56 118 ILE A C 1
ATOM 929 O O . ILE A 1 118 ? 28.626 1.575 -17.137 1.00 83.56 118 ILE A O 1
ATOM 933 N N . LEU A 1 119 ? 27.359 3.173 -16.205 1.00 83.94 119 LEU A N 1
ATOM 934 C CA . LEU A 1 119 ? 27.471 4.096 -17.333 1.00 83.94 119 LEU A CA 1
ATOM 935 C C . LEU A 1 119 ? 28.900 4.631 -17.501 1.00 83.94 119 LEU A C 1
ATOM 937 O O . LEU A 1 119 ? 29.368 4.758 -18.635 1.00 83.94 119 LEU A O 1
ATOM 941 N N . GLU A 1 120 ? 29.621 4.873 -16.406 1.00 81.50 120 GLU A N 1
ATOM 942 C CA . GLU A 1 120 ? 31.047 5.217 -16.433 1.00 81.50 120 GLU A CA 1
ATOM 943 C C . GLU A 1 120 ? 31.886 4.076 -17.020 1.00 81.50 120 GLU A C 1
ATOM 945 O O . GLU A 1 120 ? 32.606 4.286 -17.996 1.00 81.50 120 GLU A O 1
ATOM 950 N N . GLN A 1 121 ? 31.704 2.844 -16.532 1.00 76.62 121 GLN A N 1
ATOM 951 C CA . GLN A 1 121 ? 32.399 1.665 -17.065 1.00 76.62 121 GLN A CA 1
ATOM 952 C C . GLN A 1 121 ? 32.128 1.444 -18.557 1.00 76.62 121 GLN A C 1
ATOM 954 O O . GLN A 1 121 ? 33.037 1.105 -19.315 1.00 76.62 121 GLN A O 1
ATOM 959 N N . CYS A 1 122 ? 30.886 1.642 -19.004 1.00 73.56 122 CYS A N 1
ATOM 960 C CA . CYS A 1 122 ? 30.546 1.541 -20.419 1.00 73.56 122 CYS A CA 1
ATOM 961 C C . CYS A 1 122 ? 31.221 2.633 -21.258 1.00 73.56 122 CYS A C 1
ATOM 963 O O . CYS A 1 122 ? 31.632 2.351 -22.380 1.00 73.56 122 CYS A O 1
ATOM 965 N N . THR A 1 123 ? 31.359 3.849 -20.725 1.00 73.75 123 THR A N 1
ATOM 966 C CA . THR A 1 123 ? 32.044 4.956 -21.414 1.00 73.75 123 THR A CA 1
ATOM 967 C C . THR A 1 123 ? 33.542 4.677 -21.559 1.00 73.75 123 THR A C 1
ATOM 969 O O . THR A 1 123 ? 34.120 4.972 -22.603 1.00 73.75 123 THR A O 1
ATOM 972 N N . ASP A 1 124 ? 34.151 4.046 -20.553 1.00 68.19 124 ASP A N 1
ATOM 973 C CA . ASP A 1 124 ? 35.566 3.665 -20.577 1.00 68.19 124 ASP A CA 1
ATOM 974 C C . ASP A 1 124 ? 35.846 2.483 -21.524 1.00 68.19 124 ASP A C 1
ATOM 976 O O . ASP A 1 124 ? 36.895 2.431 -22.166 1.00 68.19 124 ASP A O 1
ATOM 980 N N . GLN A 1 125 ? 34.909 1.533 -21.640 1.00 62.00 125 GLN A N 1
ATOM 981 C CA . GLN A 1 125 ? 35.047 0.353 -22.509 1.00 62.00 125 GLN A CA 1
ATOM 982 C C . GLN A 1 125 ? 34.641 0.608 -23.967 1.00 62.00 125 GLN A C 1
ATOM 984 O O . GLN A 1 125 ? 35.144 -0.061 -24.870 1.00 62.00 125 GLN A O 1
ATOM 989 N N . TYR A 1 126 ? 33.756 1.575 -24.208 1.00 60.00 126 TYR A N 1
ATOM 990 C CA . TYR A 1 126 ? 33.296 1.972 -25.536 1.00 60.00 126 TYR A CA 1
ATOM 991 C C . TYR A 1 126 ? 33.449 3.489 -25.691 1.00 60.00 126 TYR A C 1
ATOM 993 O O . TYR A 1 126 ? 32.455 4.217 -25.590 1.00 60.00 126 TYR A O 1
ATOM 1001 N N . PRO A 1 127 ? 34.673 3.993 -25.951 1.00 54.41 127 PRO A N 1
ATOM 1002 C CA . PRO A 1 127 ? 34.846 5.387 -26.317 1.00 54.41 127 PRO A CA 1
ATOM 1003 C C . PRO A 1 127 ? 33.955 5.660 -27.530 1.00 54.41 127 PRO A C 1
ATOM 1005 O O . PRO A 1 127 ? 33.975 4.920 -28.515 1.00 54.41 127 PRO A O 1
ATOM 1008 N N . THR A 1 128 ? 33.111 6.681 -27.395 1.00 53.84 128 THR A N 1
ATOM 1009 C CA . THR A 1 128 ? 32.112 7.149 -28.363 1.00 53.84 128 THR A CA 1
ATOM 1010 C C . THR A 1 128 ? 32.535 6.927 -29.815 1.00 53.84 128 THR A C 1
ATOM 1012 O O . THR A 1 128 ? 33.685 7.173 -30.165 1.00 53.84 128 THR A O 1
ATOM 1015 N N . MET A 1 129 ? 31.588 6.536 -30.680 1.00 52.31 129 MET A N 1
ATOM 1016 C CA . MET A 1 129 ? 31.778 6.297 -32.127 1.00 52.31 129 MET A CA 1
ATOM 1017 C C . MET A 1 129 ? 32.645 7.345 -32.865 1.00 52.31 129 MET A C 1
ATOM 1019 O O . MET A 1 129 ? 33.257 7.007 -33.875 1.00 52.31 129 MET A O 1
ATOM 1023 N N . GLU A 1 130 ? 32.755 8.578 -32.354 1.00 51.72 130 GLU A N 1
ATOM 1024 C CA . GLU A 1 130 ? 33.709 9.606 -32.813 1.00 51.72 130 GLU A CA 1
ATOM 1025 C C . GLU A 1 130 ? 35.185 9.154 -32.817 1.00 51.72 130 GLU A C 1
ATOM 1027 O O . GLU A 1 130 ? 35.956 9.540 -33.705 1.00 51.72 130 GLU A O 1
ATOM 1032 N N . TYR A 1 131 ? 35.600 8.308 -31.869 1.00 44.91 131 TYR A N 1
ATOM 1033 C CA . TYR A 1 131 ? 36.958 7.763 -31.834 1.00 44.91 131 TYR A CA 1
ATOM 1034 C C . TYR A 1 131 ? 37.185 6.749 -32.964 1.00 44.91 131 TYR A C 1
ATOM 1036 O O . TYR A 1 131 ? 38.228 6.771 -33.618 1.00 44.91 131 TYR A O 1
ATOM 1044 N N . LEU A 1 132 ? 36.182 5.919 -33.273 1.00 44.09 132 LEU A N 1
ATOM 1045 C CA . LEU A 1 132 ? 36.265 4.928 -34.352 1.00 44.09 132 LEU A CA 1
ATOM 1046 C C . LEU A 1 132 ? 36.321 5.574 -35.745 1.00 44.09 132 LEU A C 1
ATOM 1048 O O . LEU A 1 132 ? 36.977 5.031 -36.634 1.00 44.09 132 LEU A O 1
ATOM 1052 N N . THR A 1 133 ? 35.706 6.746 -35.935 1.00 46.31 133 THR A N 1
ATOM 1053 C CA . THR A 1 133 ? 35.824 7.512 -37.188 1.00 46.31 133 THR A CA 1
ATOM 1054 C C . THR A 1 133 ? 37.193 8.163 -37.371 1.00 46.31 133 THR A C 1
ATOM 1056 O O . THR A 1 133 ? 37.648 8.299 -38.503 1.00 46.31 133 THR A O 1
ATOM 1059 N N . THR A 1 134 ? 37.880 8.522 -36.283 1.00 45.81 134 THR A N 1
ATOM 1060 C CA . THR A 1 134 ? 39.181 9.210 -36.362 1.00 45.81 134 THR A CA 1
ATOM 1061 C C . THR A 1 134 ? 40.356 8.226 -36.416 1.00 45.81 134 THR A C 1
ATOM 1063 O O . THR A 1 134 ? 41.330 8.474 -37.121 1.00 45.81 134 THR A O 1
ATOM 1066 N N . ALA A 1 135 ? 40.266 7.084 -35.726 1.00 46.53 135 ALA A N 1
ATOM 1067 C CA . ALA A 1 135 ? 41.365 6.120 -35.629 1.00 46.53 135 ALA A CA 1
ATOM 1068 C C . ALA A 1 135 ? 41.526 5.203 -36.860 1.00 46.53 135 ALA A C 1
ATOM 1070 O O . ALA A 1 135 ? 42.623 4.705 -37.094 1.00 46.53 135 ALA A O 1
ATOM 1071 N N . ASN A 1 136 ? 40.474 4.994 -37.663 1.00 41.81 136 ASN A N 1
ATOM 1072 C CA . ASN A 1 136 ? 40.481 3.987 -38.738 1.00 41.81 136 ASN A CA 1
ATOM 1073 C C . ASN A 1 136 ? 40.381 4.538 -40.168 1.00 41.81 136 ASN A C 1
ATOM 1075 O O . ASN A 1 136 ? 40.181 3.751 -41.090 1.00 41.81 136 ASN A O 1
ATOM 1079 N N . GLY A 1 137 ? 40.505 5.854 -40.383 1.00 41.56 137 GLY A N 1
ATOM 1080 C CA . GLY A 1 137 ? 40.613 6.433 -41.732 1.00 41.56 137 GLY A CA 1
ATOM 1081 C C . GLY A 1 137 ? 39.528 5.985 -42.724 1.00 41.56 137 GLY A C 1
ATOM 1082 O O . GLY A 1 137 ? 39.794 5.913 -43.923 1.00 41.56 137 GLY A O 1
ATOM 1083 N N . MET A 1 138 ? 38.324 5.639 -42.251 1.00 38.19 138 MET A N 1
ATOM 1084 C CA . MET A 1 138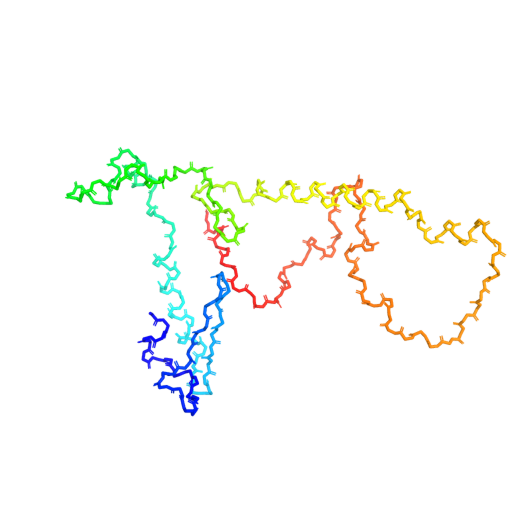 ? 37.252 5.221 -43.149 1.00 38.19 138 MET A CA 1
ATOM 1085 C C . MET A 1 138 ? 36.639 6.451 -43.828 1.00 38.19 138 MET A C 1
ATOM 1087 O O . MET A 1 138 ? 36.270 7.406 -43.139 1.00 38.19 138 MET A O 1
ATOM 1091 N N . PRO A 1 139 ? 36.513 6.450 -45.168 1.00 37.69 139 PRO A N 1
ATOM 1092 C CA . PRO A 1 139 ? 35.938 7.568 -45.896 1.00 37.69 139 PRO A CA 1
ATOM 1093 C C . PRO A 1 139 ? 34.473 7.743 -45.494 1.00 37.69 139 PRO A C 1
ATOM 1095 O O . PRO A 1 139 ? 33.729 6.772 -45.352 1.00 37.69 139 PRO A O 1
ATOM 1098 N N . THR A 1 140 ? 34.054 8.997 -45.330 1.00 40.38 140 THR A N 1
ATOM 1099 C CA . THR A 1 140 ? 32.657 9.372 -45.115 1.00 40.38 140 THR A CA 1
ATOM 1100 C C . THR A 1 140 ? 31.808 8.824 -46.256 1.00 40.38 140 THR A C 1
ATOM 1102 O O . THR A 1 140 ? 31.835 9.344 -47.373 1.00 40.38 140 THR A O 1
ATOM 1105 N N . ILE A 1 141 ? 31.059 7.758 -45.981 1.00 37.31 141 ILE A N 1
ATOM 1106 C CA . ILE A 1 141 ? 30.048 7.250 -46.900 1.00 37.31 141 ILE A CA 1
ATOM 1107 C C . ILE A 1 141 ? 28.879 8.231 -46.835 1.00 37.31 141 ILE A C 1
ATOM 1109 O O . ILE A 1 141 ? 28.061 8.190 -45.914 1.00 37.31 141 ILE A O 1
ATOM 1113 N N . ASN A 1 142 ? 28.814 9.135 -47.811 1.00 40.56 142 ASN A N 1
ATOM 1114 C CA . ASN A 1 142 ? 27.624 9.932 -48.085 1.00 40.56 142 ASN A CA 1
ATOM 1115 C C . ASN A 1 142 ? 26.470 8.968 -48.377 1.00 40.56 142 ASN A C 1
ATOM 1117 O O . ASN A 1 142 ? 26.333 8.474 -49.493 1.00 40.56 142 ASN A O 1
ATOM 1121 N N . THR A 1 143 ? 25.660 8.668 -47.365 1.00 37.62 143 THR A N 1
ATOM 1122 C CA . THR A 1 143 ? 24.486 7.812 -47.532 1.00 37.62 143 THR A CA 1
ATOM 1123 C C . THR A 1 143 ? 23.258 8.702 -47.644 1.00 37.62 143 THR A C 1
ATOM 1125 O O . THR A 1 143 ? 22.525 8.923 -46.684 1.00 37.62 143 THR A O 1
ATOM 1128 N N . THR A 1 144 ? 23.032 9.230 -48.845 1.00 44.16 144 THR A N 1
ATOM 1129 C CA . THR A 1 144 ? 21.684 9.550 -49.318 1.00 44.16 144 THR A CA 1
ATOM 1130 C C . THR A 1 144 ? 20.983 8.208 -49.531 1.00 44.16 144 THR A C 1
ATOM 1132 O O . THR A 1 144 ? 21.141 7.567 -50.566 1.00 44.16 144 THR A O 1
ATOM 1135 N N . GLY A 1 145 ? 20.284 7.719 -48.511 1.00 35.03 145 GLY A N 1
ATOM 1136 C CA . GLY A 1 145 ? 19.595 6.434 -48.585 1.00 35.03 145 GLY A CA 1
ATOM 1137 C C . GLY A 1 145 ? 18.945 6.061 -47.262 1.00 35.03 145 GLY A C 1
ATOM 1138 O O . GLY A 1 145 ? 19.641 5.741 -46.306 1.00 35.03 145 GLY A O 1
ATOM 1139 N N . ASN A 1 146 ? 17.613 6.148 -47.236 1.00 45.81 146 ASN A N 1
ATOM 1140 C CA . ASN A 1 146 ? 16.666 5.578 -46.273 1.00 45.81 146 ASN A CA 1
ATOM 1141 C C . ASN A 1 146 ? 17.292 4.754 -45.131 1.00 45.81 146 ASN A C 1
ATOM 1143 O O . ASN A 1 146 ? 17.453 3.539 -45.249 1.00 45.81 146 ASN A O 1
ATOM 1147 N N . LYS A 1 147 ? 17.576 5.400 -43.994 1.00 37.25 147 LYS A N 1
ATOM 1148 C CA . LYS A 1 147 ? 17.810 4.695 -42.732 1.00 37.25 147 LYS A CA 1
ATOM 1149 C C . LYS A 1 147 ? 16.461 4.345 -42.115 1.00 37.25 147 LYS A C 1
ATOM 1151 O O . LYS A 1 147 ? 15.735 5.208 -41.632 1.00 37.25 147 LYS A O 1
ATOM 1156 N N . THR A 1 148 ? 16.137 3.063 -42.147 1.00 38.69 148 THR A N 1
ATOM 1157 C CA . THR A 1 148 ? 15.141 2.438 -41.281 1.00 38.69 148 THR A CA 1
ATOM 1158 C C . THR A 1 148 ? 15.406 2.788 -39.814 1.00 38.69 148 THR A C 1
ATOM 1160 O O . THR A 1 148 ? 16.489 2.528 -39.298 1.00 38.69 148 THR A O 1
ATOM 1163 N N . ASP A 1 149 ? 14.390 3.399 -39.208 1.00 47.94 149 ASP A N 1
ATOM 1164 C CA . ASP A 1 149 ? 13.915 3.494 -37.815 1.00 47.94 149 ASP A CA 1
ATOM 1165 C C . ASP A 1 149 ? 14.598 2.660 -36.696 1.00 47.94 149 ASP A C 1
ATOM 1167 O O . ASP A 1 149 ? 13.937 2.038 -35.865 1.00 47.94 149 ASP A O 1
ATOM 1171 N N . GLN A 1 150 ? 15.931 2.605 -36.649 1.00 41.25 150 GLN A N 1
ATOM 1172 C CA . GLN A 1 150 ? 16.674 1.853 -35.627 1.00 41.25 150 GLN A CA 1
ATOM 1173 C C . GLN A 1 150 ? 17.448 2.767 -34.662 1.00 41.25 150 GLN A C 1
ATOM 1175 O O . GLN A 1 150 ? 17.625 2.407 -33.499 1.00 41.25 150 GLN A O 1
ATOM 1180 N N . GLU A 1 151 ? 17.811 3.984 -35.088 1.00 40.44 151 GLU A N 1
ATOM 1181 C CA . GLU A 1 151 ? 18.370 5.034 -34.212 1.00 40.44 151 GLU A CA 1
ATOM 1182 C C . GLU A 1 151 ? 17.303 5.649 -33.275 1.00 40.44 151 GLU A C 1
ATOM 1184 O O . GLU A 1 151 ? 17.638 6.185 -32.221 1.00 40.44 151 GLU A O 1
ATOM 1189 N N . SER A 1 152 ? 16.015 5.480 -33.587 1.00 43.81 152 SER A N 1
ATOM 1190 C CA . SER A 1 152 ? 14.862 5.957 -32.803 1.00 43.81 152 SER A CA 1
ATOM 1191 C C . SER A 1 152 ? 14.576 5.129 -31.542 1.00 43.81 152 SER A C 1
ATOM 1193 O O . SER A 1 152 ? 13.743 5.512 -30.723 1.00 43.81 152 SER A O 1
ATOM 1195 N N . ARG A 1 153 ? 15.227 3.967 -31.382 1.00 40.50 153 ARG A N 1
ATOM 1196 C CA . ARG A 1 153 ? 14.931 3.006 -30.301 1.00 40.50 153 ARG A CA 1
ATOM 1197 C C . ARG A 1 153 ? 15.745 3.222 -29.028 1.00 40.50 153 ARG A C 1
ATOM 1199 O O . ARG A 1 153 ? 15.484 2.556 -28.028 1.00 40.50 153 ARG A O 1
ATOM 1206 N N . VAL A 1 154 ? 16.716 4.132 -29.039 1.00 43.34 154 VAL A N 1
ATOM 1207 C CA . VAL A 1 154 ? 17.502 4.460 -27.846 1.00 43.34 154 VAL A CA 1
ATOM 1208 C C . VAL A 1 154 ? 16.900 5.699 -27.196 1.00 43.34 154 VAL A C 1
ATOM 1210 O O . VAL A 1 154 ? 16.814 6.758 -27.812 1.00 43.34 154 VAL A O 1
ATOM 1213 N N . ASN A 1 155 ? 16.460 5.552 -25.945 1.00 45.97 155 ASN A N 1
ATOM 1214 C CA . ASN A 1 155 ? 15.847 6.623 -25.166 1.00 45.97 155 ASN A CA 1
ATOM 1215 C C . ASN A 1 155 ? 16.752 7.871 -25.166 1.00 45.97 155 ASN A C 1
ATOM 1217 O O . ASN A 1 155 ? 17.889 7.821 -24.695 1.00 45.97 155 ASN A O 1
ATOM 1221 N N . THR A 1 156 ? 16.239 8.996 -25.672 1.00 48.62 156 THR A N 1
ATOM 1222 C CA . THR A 1 156 ? 16.965 10.272 -25.805 1.00 48.62 156 THR A CA 1
ATOM 1223 C C . THR A 1 156 ? 17.532 10.775 -24.468 1.00 48.62 156 THR A C 1
ATOM 1225 O O . THR A 1 156 ? 18.505 11.530 -24.447 1.00 48.62 156 THR A O 1
ATOM 1228 N N . PHE A 1 157 ? 16.963 10.325 -23.342 1.00 47.59 157 PHE A N 1
ATOM 1229 C CA . PHE A 1 157 ? 17.501 10.549 -22.001 1.00 47.59 157 PHE A CA 1
ATOM 1230 C C . PHE A 1 157 ? 18.933 10.016 -21.851 1.00 47.59 157 PHE A C 1
ATOM 1232 O O . PHE A 1 157 ? 19.816 10.754 -21.426 1.00 47.59 157 PHE A O 1
ATOM 1239 N N . ILE A 1 158 ? 19.184 8.773 -22.277 1.00 46.12 158 ILE A N 1
ATOM 1240 C CA . ILE A 1 158 ? 20.499 8.121 -22.167 1.00 46.12 158 ILE A CA 1
ATOM 1241 C C . ILE A 1 158 ? 21.526 8.824 -23.062 1.00 46.12 158 ILE A C 1
ATOM 1243 O O . ILE A 1 158 ? 22.684 8.963 -22.689 1.00 46.12 158 ILE A O 1
ATOM 1247 N N . GLN A 1 159 ? 21.097 9.332 -24.219 1.00 49.38 159 GLN A N 1
ATOM 1248 C CA . GLN A 1 159 ? 21.991 9.998 -25.169 1.00 49.38 159 GLN A CA 1
ATOM 1249 C C . GLN A 1 159 ? 22.442 11.400 -24.726 1.00 49.38 159 GLN A C 1
ATOM 1251 O O . GLN A 1 159 ? 23.450 11.900 -25.216 1.00 49.38 159 GLN A O 1
ATOM 1256 N N . THR A 1 160 ? 21.696 12.065 -23.837 1.00 47.69 160 THR A N 1
ATOM 1257 C CA . THR A 1 160 ? 21.940 13.478 -23.478 1.00 47.69 160 THR A CA 1
ATOM 1258 C C . THR A 1 160 ? 22.360 13.691 -22.028 1.00 47.69 160 THR A C 1
ATOM 1260 O O . THR A 1 160 ? 22.739 14.806 -21.657 1.00 47.69 160 THR A O 1
ATOM 1263 N N . TRP A 1 161 ? 22.320 12.645 -21.204 1.00 48.44 161 TRP A N 1
ATOM 1264 C CA . TRP A 1 161 ? 22.702 12.725 -19.803 1.00 48.44 161 TRP A CA 1
ATOM 1265 C C . TRP A 1 161 ? 24.224 12.857 -19.653 1.00 48.44 161 TRP A C 1
ATOM 1267 O O . TRP A 1 161 ? 24.996 12.053 -20.170 1.00 48.44 161 TRP A O 1
ATOM 1277 N N . ARG A 1 162 ? 24.662 13.920 -18.965 1.00 52.34 162 ARG A N 1
ATOM 1278 C CA . ARG A 1 162 ? 26.074 14.201 -18.673 1.00 52.34 162 ARG A CA 1
ATOM 1279 C C . ARG A 1 162 ? 26.299 14.096 -17.159 1.00 52.34 162 ARG A C 1
ATOM 1281 O O . ARG A 1 162 ? 25.904 15.023 -16.453 1.00 52.34 162 ARG A O 1
ATOM 1288 N N . PRO A 1 163 ? 26.967 13.038 -16.660 1.00 46.09 163 PRO A N 1
ATOM 1289 C CA . PRO A 1 163 ? 27.122 12.786 -15.221 1.00 46.09 163 PRO A CA 1
ATOM 1290 C C . PRO A 1 163 ? 27.777 13.952 -14.464 1.00 46.09 163 PRO A C 1
ATOM 1292 O O . PRO A 1 163 ? 27.374 14.309 -13.363 1.00 46.09 163 PRO A O 1
ATOM 1295 N N . ARG A 1 164 ? 28.738 14.639 -15.097 1.00 43.19 164 ARG A N 1
ATOM 1296 C CA . ARG A 1 164 ? 29.579 15.660 -14.442 1.00 43.19 164 ARG A CA 1
ATOM 1297 C C . ARG A 1 164 ? 28.877 16.966 -14.069 1.00 43.19 164 ARG A C 1
ATOM 1299 O O . ARG A 1 164 ? 29.495 17.806 -13.424 1.00 43.19 164 ARG A O 1
ATOM 1306 N N . THR A 1 165 ? 27.643 17.201 -14.509 1.00 56.78 165 THR A N 1
ATOM 1307 C CA . THR A 1 165 ? 26.970 18.485 -14.256 1.00 56.78 165 THR A CA 1
ATOM 1308 C C . THR A 1 165 ? 25.938 18.428 -13.136 1.00 56.78 165 THR A C 1
ATOM 1310 O O . THR A 1 165 ? 25.456 19.495 -12.762 1.00 56.78 165 THR A O 1
ATOM 1313 N N . HIS A 1 166 ? 25.578 17.238 -12.623 1.00 49.44 166 HIS A N 1
ATOM 1314 C CA . HIS A 1 166 ? 24.466 17.019 -11.677 1.00 49.44 166 HIS A CA 1
ATOM 1315 C C . HIS A 1 166 ? 23.172 17.788 -12.036 1.00 49.44 166 HIS A C 1
ATOM 1317 O O . HIS A 1 166 ? 22.345 18.091 -11.179 1.00 49.44 166 HIS A O 1
ATOM 1323 N N . LYS A 1 167 ? 22.985 18.142 -13.314 1.00 44.12 167 LYS A N 1
ATOM 1324 C CA . LYS A 1 167 ? 21.850 18.933 -13.796 1.00 44.12 167 LYS A CA 1
ATOM 1325 C C . LYS A 1 167 ? 21.022 18.083 -14.740 1.00 44.12 167 LYS A C 1
ATOM 1327 O O . LYS A 1 167 ? 21.513 17.628 -15.772 1.00 44.12 167 LYS A O 1
ATOM 1332 N N . LEU A 1 168 ? 19.748 17.913 -14.398 1.00 45.16 168 LEU A N 1
ATOM 1333 C CA . LEU A 1 168 ? 18.760 17.333 -15.300 1.00 45.16 168 LEU A CA 1
ATOM 1334 C C . LEU A 1 168 ? 18.606 18.222 -16.552 1.00 45.16 168 LEU A C 1
ATOM 1336 O O . LEU A 1 168 ? 18.648 19.452 -16.439 1.00 45.16 168 LEU A O 1
ATOM 1340 N N . PRO A 1 169 ? 18.404 17.639 -17.748 1.00 44.09 169 PRO A N 1
ATOM 1341 C CA . PRO A 1 169 ? 18.093 18.399 -18.953 1.00 44.09 169 PRO A CA 1
ATOM 1342 C C . PRO A 1 169 ? 16.855 19.300 -18.756 1.00 44.09 169 PRO A C 1
ATOM 1344 O O . PRO A 1 169 ? 15.884 18.862 -18.135 1.00 44.09 169 PRO A O 1
ATOM 1347 N N . PRO A 1 170 ? 16.802 20.507 -19.354 1.00 42.72 170 PRO A N 1
ATOM 1348 C CA . PRO A 1 170 ? 15.683 21.449 -19.188 1.00 42.72 170 PRO A CA 1
ATOM 1349 C C . PRO A 1 170 ? 14.305 20.885 -19.573 1.00 42.72 170 PRO A C 1
ATOM 1351 O O . PRO A 1 170 ? 13.278 21.310 -19.052 1.00 42.72 170 PRO A O 1
ATOM 1354 N N . LYS A 1 171 ? 14.256 19.891 -20.472 1.00 44.09 171 LYS A N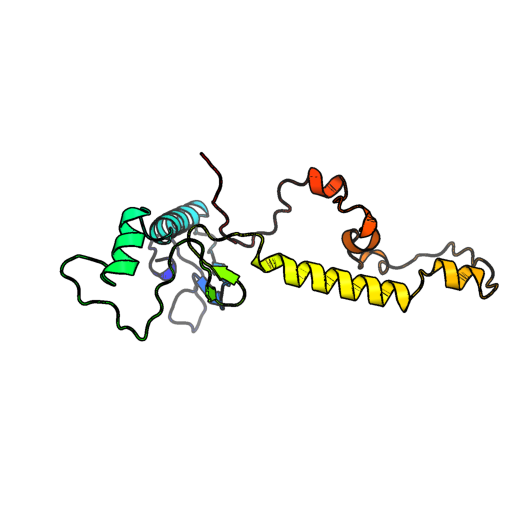 1
ATOM 1355 C CA . LYS A 1 171 ? 13.001 19.208 -20.824 1.00 44.09 171 LYS A CA 1
ATOM 1356 C C . LYS A 1 171 ? 12.401 18.434 -19.645 1.00 44.09 171 LYS A C 1
ATOM 1358 O O . LYS A 1 171 ? 11.185 18.326 -19.575 1.00 44.09 171 LYS A O 1
ATOM 1363 N N . LEU A 1 172 ? 13.211 17.956 -18.700 1.00 39.66 172 LEU A N 1
ATOM 1364 C CA . LEU A 1 172 ? 12.737 17.267 -17.495 1.00 39.66 172 LEU A CA 1
ATOM 1365 C C . LEU A 1 172 ? 12.441 18.224 -16.336 1.00 39.66 172 LEU A C 1
ATOM 1367 O O . LEU A 1 172 ? 11.607 17.893 -15.502 1.00 39.66 172 LEU A O 1
ATOM 1371 N N . SER A 1 173 ? 13.025 19.430 -16.310 1.00 42.28 173 SER A N 1
ATOM 1372 C CA . SER A 1 173 ? 12.681 20.432 -15.286 1.00 42.28 173 SER A CA 1
ATOM 1373 C C . SER A 1 173 ? 11.272 21.008 -15.465 1.00 42.28 173 SER A C 1
ATOM 1375 O O . SER A 1 173 ? 10.683 21.483 -14.501 1.00 42.28 173 SER A O 1
ATOM 1377 N N . ASN A 1 174 ? 10.726 20.947 -16.687 1.00 35.59 174 ASN A N 1
ATOM 1378 C CA . ASN A 1 174 ? 9.404 21.479 -17.038 1.00 35.59 174 ASN A CA 1
ATOM 1379 C C . ASN A 1 174 ? 8.368 20.397 -17.401 1.00 35.59 174 ASN A C 1
ATOM 1381 O O . ASN A 1 174 ? 7.244 20.730 -17.777 1.00 35.59 174 ASN A O 1
ATOM 1385 N N . SER A 1 175 ? 8.704 19.109 -17.276 1.00 29.05 175 SER A N 1
ATOM 1386 C CA . SER A 1 175 ? 7.762 18.015 -17.538 1.00 29.05 175 SER A CA 1
ATOM 1387 C C . SER A 1 175 ? 6.922 17.716 -16.297 1.00 29.05 175 SER A C 1
ATOM 1389 O O . SER A 1 175 ? 7.226 16.817 -15.517 1.00 29.05 175 SER A O 1
ATOM 1391 N N . LYS A 1 176 ? 5.822 18.455 -16.121 1.00 33.94 176 LYS A N 1
ATOM 1392 C CA . LYS A 1 176 ? 4.683 17.940 -15.351 1.00 33.94 176 LYS A CA 1
ATOM 1393 C C . LYS A 1 176 ? 4.128 16.728 -16.102 1.00 33.94 176 LYS A C 1
ATOM 1395 O O . LYS A 1 176 ? 3.667 16.885 -17.224 1.00 33.94 176 LYS A O 1
ATOM 1400 N N . CYS A 1 177 ? 4.161 15.561 -15.460 1.00 31.42 177 CYS A N 1
ATOM 1401 C CA . CYS A 1 177 ? 3.425 14.350 -15.835 1.00 31.42 177 CYS A CA 1
ATOM 1402 C C . CYS A 1 177 ? 3.569 13.897 -17.299 1.00 31.42 177 CYS A C 1
ATOM 1404 O O . CYS A 1 177 ? 2.744 14.215 -18.154 1.00 31.42 177 CYS A O 1
ATOM 1406 N N . LEU A 1 178 ? 4.527 13.005 -17.553 1.00 29.39 178 LEU A N 1
ATOM 1407 C CA . LEU A 1 178 ? 4.295 11.957 -18.545 1.00 29.39 178 LEU A CA 1
ATOM 1408 C C . LEU A 1 178 ? 3.241 11.009 -17.957 1.00 29.39 178 LEU A C 1
ATOM 1410 O O . LEU A 1 178 ? 3.544 10.156 -17.128 1.00 29.39 178 LEU A O 1
ATOM 1414 N N . TYR A 1 179 ? 1.987 11.239 -18.348 1.00 32.44 179 TYR A N 1
ATOM 1415 C CA . TYR A 1 179 ? 0.855 10.354 -18.100 1.00 32.44 179 TYR A CA 1
ATOM 1416 C C . TYR A 1 179 ? 1.087 9.020 -18.823 1.00 32.44 179 TYR A C 1
ATOM 1418 O O . TYR A 1 179 ? 0.793 8.874 -20.006 1.00 32.44 179 TYR A O 1
ATOM 1426 N N . GLY A 1 180 ? 1.612 8.045 -18.090 1.00 24.56 180 GLY A N 1
ATOM 1427 C CA . GLY A 1 180 ? 1.282 6.637 -18.256 1.00 24.56 180 GLY A CA 1
ATOM 1428 C C . GLY A 1 180 ? 0.524 6.239 -16.999 1.00 24.56 180 GLY A C 1
ATOM 1429 O O . GLY A 1 180 ? 1.030 6.445 -15.899 1.00 24.56 180 GLY A O 1
ATOM 1430 N N . ILE A 1 181 ? -0.717 5.777 -17.141 1.00 30.11 181 ILE A N 1
ATOM 1431 C CA . ILE A 1 181 ? -1.555 5.355 -16.015 1.00 30.11 181 ILE A CA 1
ATOM 1432 C C . ILE A 1 181 ? -0.939 4.081 -15.424 1.00 30.11 181 ILE A C 1
ATOM 1434 O O . ILE A 1 181 ? -1.258 2.967 -15.820 1.00 30.11 181 ILE A O 1
ATOM 1438 N N . THR A 1 182 ? -0.031 4.275 -14.478 1.00 28.48 182 THR A N 1
ATOM 1439 C CA . THR A 1 182 ? 0.353 3.313 -13.454 1.00 28.48 182 THR A CA 1
ATOM 1440 C C . THR A 1 182 ? 0.020 4.023 -12.154 1.00 28.48 182 THR A C 1
ATOM 1442 O O . THR A 1 182 ? 0.624 5.045 -11.828 1.00 28.48 182 THR A O 1
ATOM 1445 N N . LEU A 1 183 ? -1.034 3.567 -11.476 1.00 29.52 183 LEU A N 1
ATOM 1446 C CA . LEU A 1 183 ? -1.550 4.183 -10.257 1.00 29.52 183 LEU A CA 1
ATOM 1447 C C . LEU A 1 183 ? -0.591 3.881 -9.090 1.00 29.52 183 LEU A C 1
ATOM 1449 O O . LEU A 1 183 ? -0.902 3.101 -8.201 1.00 29.52 183 LEU A O 1
ATOM 1453 N N . VAL A 1 184 ? 0.598 4.487 -9.107 1.00 29.34 184 VAL A N 1
ATOM 1454 C CA . VAL A 1 184 ? 1.465 4.584 -7.933 1.00 29.34 184 VAL A CA 1
ATOM 1455 C C . VAL A 1 184 ? 0.992 5.796 -7.150 1.00 29.34 184 VAL A C 1
ATOM 1457 O O . VAL A 1 184 ? 1.141 6.948 -7.559 1.00 29.34 184 VAL A O 1
ATOM 1460 N N . GLN A 1 185 ? 0.340 5.512 -6.035 1.00 32.03 185 GLN A N 1
ATOM 1461 C CA . GLN A 1 185 ? -0.224 6.499 -5.140 1.00 32.03 185 GLN A CA 1
ATOM 1462 C C . GLN A 1 185 ? 0.880 7.243 -4.388 1.00 32.03 185 GLN A C 1
ATOM 1464 O O . GLN A 1 185 ? 1.292 6.844 -3.304 1.00 32.03 185 GLN A O 1
ATOM 1469 N N . THR A 1 186 ? 1.324 8.363 -4.951 1.00 33.25 186 THR A N 1
ATOM 1470 C CA . THR A 1 186 ? 2.151 9.350 -4.250 1.00 33.25 186 THR A CA 1
ATOM 1471 C C . THR A 1 186 ? 1.292 10.576 -3.952 1.00 33.25 186 THR A C 1
ATOM 1473 O O . THR A 1 186 ? 1.206 11.502 -4.754 1.00 33.25 186 THR A O 1
ATOM 1476 N N . LEU A 1 187 ? 0.629 10.584 -2.792 1.00 30.41 187 LEU A N 1
ATOM 1477 C CA . LEU A 1 187 ? 0.007 11.779 -2.214 1.00 30.41 187 LEU A CA 1
ATOM 1478 C C . LEU A 1 187 ? 0.661 12.086 -0.864 1.00 30.41 187 LEU A C 1
ATOM 1480 O O . LEU A 1 187 ? 0.114 11.800 0.195 1.00 30.41 187 LEU A O 1
ATOM 1484 N N . LEU A 1 188 ? 1.840 12.697 -0.927 1.00 34.16 188 LEU A N 1
ATOM 1485 C CA . LEU A 1 188 ? 2.390 13.527 0.141 1.00 34.16 188 LEU A CA 1
ATOM 1486 C C . LEU A 1 188 ? 2.956 14.784 -0.517 1.00 34.16 188 LEU A C 1
ATOM 1488 O O . LEU A 1 188 ? 4.053 14.755 -1.064 1.00 34.16 188 LEU A O 1
ATOM 1492 N N . ASN A 1 189 ? 2.135 15.835 -0.559 1.00 29.59 189 ASN A N 1
ATOM 1493 C CA . ASN A 1 189 ? 2.509 17.245 -0.396 1.00 29.59 189 ASN A CA 1
ATOM 1494 C C . ASN A 1 189 ? 1.302 18.120 -0.744 1.00 29.59 189 ASN A C 1
ATOM 1496 O O . ASN A 1 189 ? 0.912 18.241 -1.905 1.00 29.59 189 ASN A O 1
ATOM 1500 N N . GLY A 1 190 ? 0.697 18.715 0.284 1.00 28.45 190 GLY A N 1
ATOM 1501 C CA . GLY A 1 190 ? -0.494 19.541 0.125 1.00 28.45 190 GLY A CA 1
ATOM 1502 C C . GLY A 1 190 ? -1.043 20.141 1.416 1.00 28.45 190 GLY A C 1
ATOM 1503 O O . GLY A 1 190 ? -2.262 20.184 1.554 1.00 28.45 190 GLY A O 1
ATOM 1504 N N . ARG A 1 191 ? -0.175 20.562 2.345 1.00 29.22 191 ARG A N 1
ATOM 1505 C CA . ARG A 1 191 ? -0.304 21.759 3.199 1.00 29.22 191 ARG A CA 1
ATOM 1506 C C . ARG A 1 191 ? 0.956 21.939 4.032 1.00 29.22 191 ARG A C 1
ATOM 1508 O O . ARG A 1 191 ? 1.443 20.916 4.552 1.00 29.22 191 ARG A O 1
#